Protein AF-A0A1M3PUN5-F1 (afdb_monomer_lite)

Sequence (187 aa):
MQNPLWHPSDEAMAASNIAAFIEWLRAGGRHSPAGPAGVAAWAQAEPAAFARAISDFAGLDPALGYAENLARAATGRVVLLRPAGRREIAAAALSGPGLPARIAAMLKAGCSGMLPAQAADHLLWFDLRPDERLLWAGGLIDPWPLGALLAGATLILCDPAPADPQAAAAREGARLLRRPAAGPATR

Secondary structure (DSSP, 8-state):
-PPPS----HHHHHHSHHHHHHHHHHHTTS---SHHHHHHHHHHH-HHHHHHHHHHHTT--TTS-HHHHHHHSTT-EEEEEETTEEEEEEGGGGGSS---HHHHHHHHH--GGGHHHHHIIIIIIS---TT-EEEE-S-TT--GGGGGGGGTPEEEEESSPPS-HHHHHHHTT-EE--PPP--S---

pLDDT: mean 89.87, std 10.44, range [31.19, 97.69]

Foldseek 3Di:
DDDDPDDDDPVCQCPFLQVVLQVVCVVVVHDHAPGLVRLVVCCQVPVPSLLVSLCVVLVHDPVDWPLVRLLVLWPEWEWEAEPVGIDIGTSVCSVDPDDDPLSVLQSVLDTPSCLSVLSCCQRHVVSQALDAEEEELDDSRHNSQSSSSSRNHYYYYYVNRDPDSVVVCVVVVHDYDDDPDPPPPDD

Structure (mmCIF, N/CA/C/O backbone):
data_AF-A0A1M3PUN5-F1
#
_entry.id   AF-A0A1M3PUN5-F1
#
loop_
_atom_site.group_PDB
_atom_site.id
_atom_site.type_symbol
_atom_site.label_atom_id
_atom_site.label_alt_id
_atom_site.label_comp_id
_atom_site.label_asym_id
_atom_site.label_entity_id
_atom_site.label_seq_id
_atom_site.pdbx_PDB_ins_code
_atom_site.Cartn_x
_atom_site.Cartn_y
_atom_site.Cartn_z
_atom_site.occupancy
_atom_site.B_iso_or_equiv
_atom_site.auth_seq_id
_atom_site.auth_comp_id
_atom_site.auth_asym_id
_atom_site.auth_atom_id
_atom_site.pdbx_PDB_model_num
ATOM 1 N N . MET A 1 1 ? -26.429 22.943 -9.334 1.00 64.31 1 MET A N 1
ATOM 2 C CA . MET A 1 1 ? -25.861 21.801 -8.586 1.00 64.31 1 MET A CA 1
ATOM 3 C C . MET A 1 1 ? -25.360 20.805 -9.618 1.00 64.31 1 MET A C 1
ATOM 5 O O . MET A 1 1 ? -26.151 20.423 -10.470 1.00 64.31 1 MET A O 1
ATOM 9 N N . GLN A 1 2 ? -24.063 20.493 -9.647 1.00 71.88 2 GLN A N 1
ATOM 10 C CA . GLN A 1 2 ? -23.524 19.510 -10.594 1.00 71.88 2 GLN A CA 1
ATOM 11 C C . GLN A 1 2 ? -23.867 18.109 -10.092 1.00 71.88 2 GLN A C 1
ATOM 13 O O . GLN A 1 2 ? -23.512 17.761 -8.969 1.00 71.88 2 GLN A O 1
ATOM 18 N N . ASN A 1 3 ? -24.584 17.338 -10.909 1.00 78.50 3 ASN A N 1
ATOM 19 C CA . ASN A 1 3 ? -24.816 15.927 -10.634 1.00 78.50 3 ASN A CA 1
ATOM 20 C C . ASN A 1 3 ? -23.482 15.195 -10.863 1.00 78.50 3 ASN A C 1
ATOM 22 O O . ASN A 1 3 ? -22.871 15.408 -11.917 1.00 78.50 3 ASN A O 1
ATOM 26 N N . PRO A 1 4 ? -22.979 14.405 -9.906 1.00 84.06 4 PRO A N 1
ATOM 27 C CA . PRO A 1 4 ? -21.713 13.706 -10.082 1.00 84.06 4 PRO A CA 1
ATOM 28 C C . PRO A 1 4 ? -21.797 12.750 -11.274 1.00 84.06 4 PRO A C 1
ATOM 30 O O . PRO A 1 4 ? -22.812 12.097 -11.509 1.00 84.06 4 PRO A O 1
ATOM 33 N N . LEU A 1 5 ? -20.706 12.688 -12.038 1.00 86.81 5 LEU A N 1
ATOM 34 C CA . LEU A 1 5 ? -20.617 11.881 -13.259 1.00 86.81 5 LEU A CA 1
ATOM 35 C C . LEU A 1 5 ? -20.651 10.372 -12.976 1.00 86.81 5 LEU A C 1
ATOM 37 O O . LEU A 1 5 ? -20.905 9.586 -13.883 1.00 86.81 5 LEU A O 1
ATOM 41 N N . TRP A 1 6 ? -20.376 9.969 -11.735 1.00 89.94 6 TRP A N 1
ATOM 42 C CA . TRP A 1 6 ? -20.341 8.576 -11.320 1.00 89.94 6 TRP A CA 1
ATOM 43 C C . TRP A 1 6 ? -20.547 8.451 -9.806 1.00 89.94 6 TRP A C 1
ATOM 45 O O . TRP A 1 6 ? -20.014 9.252 -9.037 1.00 89.94 6 TRP A O 1
ATOM 55 N N . HIS A 1 7 ? -21.289 7.421 -9.398 1.00 87.25 7 HIS A N 1
ATOM 56 C CA . HIS A 1 7 ? -21.406 6.972 -8.015 1.00 87.25 7 HIS A CA 1
ATOM 57 C C . HIS A 1 7 ? -21.075 5.475 -7.947 1.00 87.25 7 HIS A C 1
ATOM 59 O O . HIS A 1 7 ? -21.592 4.718 -8.774 1.00 87.25 7 HIS A O 1
ATOM 65 N N . PRO A 1 8 ? -20.245 5.033 -6.986 1.00 90.19 8 PRO A N 1
ATOM 66 C CA . PRO A 1 8 ? -20.049 3.610 -6.739 1.00 90.19 8 PRO A CA 1
ATOM 67 C C . PRO A 1 8 ? -21.362 2.963 -6.287 1.00 90.19 8 PRO A C 1
ATOM 69 O O . PRO A 1 8 ? -22.187 3.607 -5.639 1.00 90.19 8 PRO A O 1
ATOM 72 N N . SER A 1 9 ? -21.548 1.685 -6.620 1.00 94.19 9 SER A N 1
ATOM 73 C CA . SER A 1 9 ? -22.662 0.895 -6.090 1.00 94.19 9 SER A CA 1
ATOM 74 C C . SER A 1 9 ? -22.471 0.609 -4.598 1.00 94.19 9 SER A C 1
ATOM 76 O O . SER A 1 9 ? -21.344 0.607 -4.096 1.00 94.19 9 SER A O 1
ATOM 78 N N . ASP A 1 10 ? -23.561 0.296 -3.897 1.00 93.25 10 ASP A N 1
ATOM 79 C CA . ASP A 1 10 ? -23.510 -0.099 -2.483 1.00 93.25 10 ASP A CA 1
ATOM 80 C C . ASP A 1 10 ? -22.632 -1.338 -2.263 1.00 93.25 10 ASP A C 1
ATOM 82 O O . ASP A 1 10 ? -21.896 -1.415 -1.283 1.00 93.25 10 ASP A O 1
ATOM 86 N N . GLU A 1 11 ? -22.650 -2.281 -3.208 1.00 94.50 11 GLU A N 1
ATOM 87 C CA . GLU A 1 11 ? -21.789 -3.466 -3.185 1.00 94.50 11 GLU A CA 1
ATOM 88 C C . GLU A 1 11 ? -20.304 -3.091 -3.289 1.00 94.50 11 GLU A C 1
ATOM 90 O O . GLU A 1 11 ? -19.495 -3.561 -2.490 1.00 94.50 11 GLU A O 1
ATOM 95 N N . ALA A 1 12 ? -19.942 -2.191 -4.211 1.00 93.44 12 ALA A N 1
ATOM 96 C CA . ALA A 1 12 ? -18.566 -1.710 -4.334 1.00 93.44 12 ALA A CA 1
ATOM 97 C C . ALA A 1 12 ? -18.120 -0.963 -3.067 1.00 93.44 12 ALA A C 1
ATOM 99 O O . ALA A 1 12 ? -16.995 -1.138 -2.598 1.00 93.44 12 ALA A O 1
ATOM 100 N N . MET A 1 13 ? -19.019 -0.172 -2.473 1.00 93.62 13 MET A N 1
ATOM 101 C CA . MET A 1 13 ? -18.762 0.511 -1.207 1.00 93.62 13 MET A CA 1
ATOM 102 C C . MET A 1 13 ? -18.558 -0.476 -0.055 1.00 93.62 13 MET A C 1
ATOM 104 O O . MET A 1 13 ? -17.608 -0.318 0.711 1.00 93.62 13 MET A O 1
ATOM 108 N N . ALA A 1 14 ? -19.394 -1.508 0.057 1.00 94.25 14 ALA A N 1
ATOM 109 C CA . ALA A 1 14 ? -19.283 -2.537 1.088 1.00 94.25 14 ALA A CA 1
ATOM 110 C C . ALA A 1 14 ? -18.015 -3.394 0.936 1.00 94.25 14 ALA A C 1
ATOM 112 O O . ALA A 1 14 ? -17.412 -3.775 1.936 1.00 94.25 14 ALA A O 1
ATOM 113 N N . ALA A 1 15 ? -17.581 -3.656 -0.299 1.00 94.81 15 ALA A N 1
ATOM 114 C CA . ALA A 1 15 ? -16.364 -4.412 -0.586 1.00 94.81 15 ALA A CA 1
ATOM 115 C C . ALA A 1 15 ? -15.069 -3.589 -0.430 1.00 94.81 15 ALA A C 1
ATOM 117 O O . ALA A 1 15 ? -13.974 -4.148 -0.516 1.00 94.81 15 ALA A O 1
ATOM 118 N N . SER A 1 16 ? -15.152 -2.269 -0.238 1.00 96.75 16 SER A N 1
ATOM 119 C CA . SER A 1 16 ? -13.985 -1.381 -0.131 1.00 96.75 16 SER A CA 1
ATOM 120 C C . SER A 1 16 ? -13.092 -1.692 1.082 1.00 96.75 16 SER A C 1
ATOM 122 O O . SER A 1 16 ? -13.562 -2.070 2.157 1.00 96.75 16 SER A O 1
ATOM 124 N N . ASN A 1 17 ? -11.787 -1.465 0.948 1.00 96.81 17 ASN A N 1
ATOM 125 C CA . ASN A 1 17 ? -10.831 -1.532 2.053 1.00 96.81 17 ASN A CA 1
ATOM 126 C C . ASN A 1 17 ? -11.185 -0.535 3.166 1.00 96.81 17 ASN A C 1
ATOM 128 O O . ASN A 1 17 ? -10.930 -0.808 4.336 1.00 96.81 17 ASN A O 1
ATOM 132 N N . ILE A 1 18 ? -11.800 0.607 2.832 1.00 97.00 18 ILE A N 1
ATOM 133 C CA . ILE A 1 18 ? -12.252 1.563 3.847 1.00 97.00 18 ILE A CA 1
ATOM 134 C C . ILE A 1 18 ? -13.436 1.029 4.658 1.00 97.00 18 ILE A C 1
ATOM 136 O O . ILE A 1 18 ? -13.470 1.237 5.869 1.00 97.00 18 ILE A O 1
ATOM 140 N N . ALA A 1 19 ? -14.364 0.289 4.042 1.00 96.81 19 ALA A N 1
ATOM 141 C CA . ALA A 1 19 ? -15.420 -0.407 4.773 1.00 96.81 19 ALA A CA 1
ATOM 142 C C . ALA A 1 19 ? -14.834 -1.499 5.682 1.00 96.81 19 ALA A C 1
ATOM 144 O O . ALA A 1 19 ? -15.194 -1.565 6.858 1.00 96.81 19 ALA A O 1
ATOM 145 N N . ALA A 1 20 ? -13.864 -2.274 5.184 1.00 97.06 20 ALA A N 1
ATOM 146 C CA . ALA A 1 20 ? -13.141 -3.262 5.987 1.00 97.06 20 ALA A CA 1
ATOM 147 C C . ALA A 1 20 ? -12.398 -2.621 7.177 1.00 97.06 20 ALA A C 1
ATOM 149 O O . ALA A 1 20 ? -12.446 -3.142 8.290 1.00 97.06 20 ALA A O 1
ATOM 150 N N . PHE A 1 21 ? -11.764 -1.463 6.974 1.00 97.44 21 PHE A N 1
ATOM 151 C CA . PHE A 1 21 ? -11.093 -0.709 8.033 1.00 97.44 21 PHE A CA 1
ATOM 152 C C . PHE A 1 21 ? -12.076 -0.186 9.090 1.00 97.44 21 PHE A C 1
ATOM 154 O O . PHE A 1 21 ? -11.814 -0.303 10.285 1.00 97.44 21 PHE A O 1
ATOM 161 N N . ILE A 1 22 ? -13.228 0.351 8.673 1.00 97.31 22 ILE A N 1
ATOM 162 C CA . ILE A 1 22 ? -14.285 0.810 9.589 1.00 97.31 22 ILE A CA 1
ATOM 163 C C . ILE A 1 22 ? -14.816 -0.349 10.434 1.00 97.31 22 ILE A C 1
ATOM 165 O O . ILE A 1 22 ? -14.974 -0.201 11.647 1.00 97.31 22 ILE A O 1
ATOM 169 N N . GLU A 1 23 ? -15.076 -1.500 9.814 1.00 97.00 23 GLU A N 1
ATOM 170 C CA . GLU A 1 23 ? -15.548 -2.681 10.535 1.00 97.00 23 GLU A CA 1
ATOM 171 C C . GLU A 1 23 ? -14.487 -3.197 11.513 1.00 97.00 23 GLU A C 1
ATOM 173 O O . GLU A 1 23 ? -14.795 -3.472 12.671 1.00 97.00 23 GLU A O 1
ATOM 178 N N . TRP A 1 24 ? -13.218 -3.222 11.101 1.00 97.69 24 TRP A N 1
ATOM 179 C CA . TRP A 1 24 ? -12.101 -3.564 11.980 1.00 97.69 24 TRP A CA 1
ATOM 180 C C . TRP A 1 24 ? -11.999 -2.625 13.196 1.00 97.69 24 TRP A C 1
ATOM 182 O O . TRP A 1 24 ? -11.826 -3.087 14.327 1.00 97.69 24 TRP A O 1
ATOM 192 N N . LEU A 1 25 ? -12.163 -1.310 13.000 1.00 97.62 25 LEU A N 1
ATOM 193 C CA . LEU A 1 25 ? -12.164 -0.336 14.096 1.00 97.62 25 LEU A CA 1
ATOM 194 C C . LEU A 1 25 ? -13.322 -0.567 15.077 1.00 97.62 25 LEU A C 1
ATOM 196 O O . LEU A 1 25 ? -13.121 -0.482 16.295 1.00 97.62 25 LEU A O 1
ATOM 200 N N . ARG A 1 26 ? -14.515 -0.867 14.545 1.00 96.12 26 ARG A N 1
ATOM 201 C CA . ARG A 1 26 ? -15.725 -1.150 15.325 1.00 96.12 26 ARG A CA 1
ATOM 202 C C . ARG A 1 26 ? -15.563 -2.423 16.147 1.00 96.12 26 ARG A C 1
ATOM 204 O O . ARG A 1 26 ? -15.798 -2.391 17.352 1.00 96.12 26 ARG A O 1
ATOM 211 N N . ALA A 1 27 ? -15.103 -3.504 15.523 1.00 96.62 27 ALA A N 1
ATOM 212 C CA . ALA A 1 27 ? -14.844 -4.776 16.190 1.00 96.62 27 ALA A CA 1
ATOM 213 C C . ALA A 1 27 ? -13.792 -4.644 17.306 1.00 96.62 27 ALA A C 1
ATOM 215 O O . ALA A 1 27 ? -13.891 -5.307 18.336 1.00 96.62 27 ALA A O 1
ATOM 216 N N . GLY A 1 28 ? -12.809 -3.754 17.134 1.00 95.56 28 GLY A N 1
ATOM 217 C CA . GLY A 1 28 ? -11.792 -3.455 18.144 1.00 95.56 28 GLY A CA 1
ATOM 218 C C . GLY A 1 28 ? -12.214 -2.462 19.234 1.00 95.56 28 GLY A C 1
ATOM 219 O O . GLY A 1 28 ? -11.395 -2.167 20.103 1.00 95.56 28 GLY A O 1
ATOM 220 N N . GLY A 1 29 ? -13.427 -1.896 19.182 1.00 93.75 29 GLY A N 1
ATOM 221 C CA . GLY A 1 29 ? -13.902 -0.894 20.146 1.00 93.75 29 GLY A CA 1
ATOM 222 C C . GLY A 1 29 ? -13.090 0.411 20.165 1.00 93.75 29 GLY A C 1
ATOM 223 O O . GLY A 1 29 ? -13.069 1.098 21.183 1.00 93.75 29 GLY A O 1
ATOM 224 N N . ARG A 1 30 ? -12.381 0.742 19.074 1.00 86.62 30 ARG A N 1
ATOM 225 C CA . ARG A 1 30 ? -11.411 1.856 19.028 1.00 86.62 30 ARG A CA 1
ATOM 226 C C . ARG A 1 30 ? -12.073 3.195 18.707 1.00 86.62 30 ARG A C 1
ATOM 228 O O . ARG A 1 30 ? -11.984 4.147 19.472 1.00 86.62 30 ARG A O 1
ATOM 235 N N . HIS A 1 31 ? -12.692 3.265 17.533 1.00 86.00 31 HIS A N 1
ATOM 236 C CA . HIS A 1 31 ? -13.332 4.447 16.963 1.00 86.00 31 HIS A CA 1
ATOM 237 C C . HIS A 1 31 ? -14.383 3.964 15.956 1.00 86.00 31 HIS A C 1
ATOM 239 O O . HIS A 1 31 ? -14.222 2.900 15.370 1.00 86.00 31 HIS A O 1
ATOM 245 N N . SER A 1 32 ? -15.466 4.703 15.736 1.00 90.12 32 SER A N 1
ATOM 246 C CA . SER A 1 32 ? -16.495 4.300 14.767 1.00 90.12 32 SER A CA 1
ATOM 247 C C . SER A 1 32 ? -16.859 5.490 13.886 1.00 90.12 32 SER A C 1
ATOM 249 O O . SER A 1 32 ? -17.870 6.148 14.137 1.00 90.12 32 SER A O 1
ATOM 251 N N . PRO A 1 33 ? -1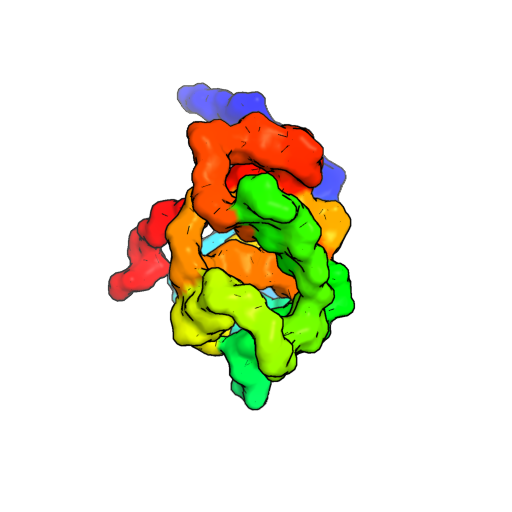6.038 5.794 12.867 1.00 91.94 33 PRO A N 1
ATOM 252 C CA . PRO A 1 33 ? -16.319 6.901 11.970 1.00 91.94 33 PRO A CA 1
ATOM 253 C C . PRO A 1 33 ? -17.594 6.624 11.162 1.00 91.94 33 PRO A C 1
ATOM 255 O O . PRO A 1 33 ? -17.885 5.485 10.788 1.00 91.94 33 PRO A O 1
ATOM 258 N N . ALA A 1 34 ? -18.362 7.679 10.882 1.00 94.00 34 ALA A N 1
ATOM 259 C CA . ALA A 1 34 ? -19.607 7.610 10.118 1.00 94.00 34 ALA A CA 1
ATOM 260 C C . ALA A 1 34 ? -19.330 7.459 8.608 1.00 94.00 34 ALA A C 1
ATOM 262 O O . ALA A 1 34 ? -19.545 8.376 7.816 1.00 94.00 34 ALA A O 1
ATOM 263 N N . GLY A 1 35 ? -18.803 6.301 8.213 1.00 93.81 35 GLY A N 1
ATOM 264 C CA . GLY A 1 35 ? -18.468 5.996 6.824 1.00 93.81 35 GLY A CA 1
ATOM 265 C C . GLY A 1 35 ? -17.157 6.638 6.336 1.00 93.81 35 GLY A C 1
ATOM 266 O O . GLY A 1 35 ? -16.391 7.194 7.128 1.00 93.81 35 GLY A O 1
ATOM 267 N N . PRO A 1 36 ? -16.891 6.580 5.017 1.00 93.38 36 PRO A N 1
ATOM 268 C CA . PRO A 1 36 ? -15.647 7.055 4.400 1.00 93.38 36 PRO A CA 1
ATOM 269 C C . PRO A 1 36 ? -15.289 8.512 4.712 1.00 93.38 36 PRO A C 1
ATOM 271 O O . PRO A 1 36 ? -14.147 8.817 5.053 1.00 93.38 36 PRO A O 1
ATOM 274 N N . ALA A 1 37 ? -16.271 9.417 4.643 1.00 93.62 37 ALA A N 1
ATOM 275 C CA . ALA A 1 37 ? -16.060 10.832 4.949 1.00 93.62 37 ALA A CA 1
ATOM 276 C C . ALA A 1 37 ? -15.664 11.044 6.421 1.00 93.62 37 ALA A C 1
ATOM 278 O O . ALA A 1 37 ? -14.818 11.887 6.716 1.00 93.62 37 ALA A O 1
ATOM 279 N N . GLY A 1 38 ? -16.219 10.237 7.334 1.00 95.69 38 GLY A N 1
ATOM 280 C CA . GLY A 1 38 ? -15.840 10.240 8.745 1.00 95.69 38 GLY A CA 1
ATOM 281 C C . GLY A 1 38 ? -14.388 9.813 8.967 1.00 95.69 38 GLY A C 1
ATOM 282 O O . GLY A 1 38 ? -13.700 10.419 9.782 1.00 95.69 38 GLY A O 1
ATOM 283 N N . VAL A 1 39 ? -13.890 8.829 8.209 1.00 96.44 39 VAL A N 1
ATOM 284 C CA . VAL A 1 39 ? -12.477 8.411 8.277 1.00 96.44 39 VAL A CA 1
ATOM 285 C C . VAL A 1 39 ? -11.557 9.544 7.821 1.00 96.44 39 VAL A C 1
ATOM 287 O O . VAL A 1 39 ? -10.567 9.827 8.488 1.00 96.44 39 VAL A O 1
ATOM 290 N N . ALA A 1 40 ? -11.888 10.223 6.718 1.00 94.38 40 ALA A N 1
ATOM 291 C CA . ALA A 1 40 ? -11.091 11.347 6.224 1.00 94.38 40 ALA A CA 1
ATOM 292 C C . ALA A 1 40 ? -11.075 12.527 7.212 1.00 94.38 40 ALA A C 1
ATOM 294 O O . ALA A 1 40 ? -10.018 13.106 7.461 1.00 94.38 40 ALA A O 1
ATOM 295 N N . ALA A 1 41 ? -12.226 12.855 7.810 1.00 94.69 41 ALA A N 1
ATOM 296 C CA . ALA A 1 41 ? -12.318 13.882 8.845 1.00 94.69 41 ALA A CA 1
ATOM 297 C C . ALA A 1 41 ? -11.487 13.516 10.086 1.00 94.69 41 ALA A C 1
ATOM 299 O O . ALA A 1 41 ? -10.747 14.352 1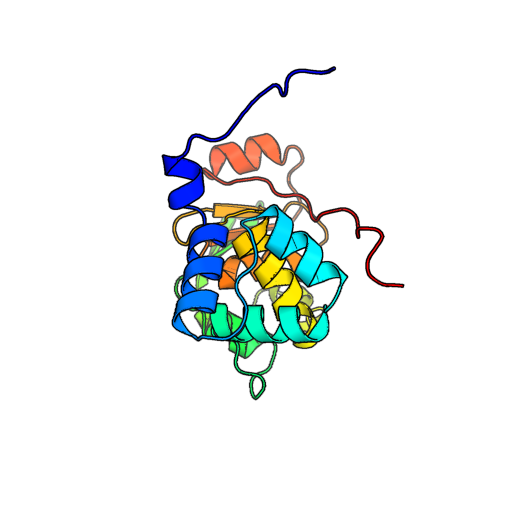0.601 1.00 94.69 41 ALA A O 1
ATOM 300 N N . TRP A 1 42 ? -11.544 12.256 10.526 1.00 95.94 42 TRP A N 1
ATOM 301 C CA . TRP A 1 42 ? -10.744 11.765 11.649 1.00 95.94 42 TRP A CA 1
ATOM 302 C C . TRP A 1 42 ? -9.239 11.809 11.360 1.00 95.94 42 TRP A C 1
ATOM 304 O O . TRP A 1 42 ? -8.474 12.288 12.193 1.00 95.94 42 TRP A O 1
ATOM 314 N N . ALA A 1 43 ? -8.808 11.403 10.162 1.00 95.44 43 ALA A N 1
ATOM 315 C CA . ALA A 1 43 ? -7.403 11.464 9.755 1.00 95.44 43 ALA A CA 1
ATOM 316 C C . ALA A 1 43 ? -6.827 12.892 9.803 1.00 95.44 43 ALA A C 1
ATOM 318 O O . ALA A 1 43 ? -5.642 13.067 10.084 1.00 95.44 43 ALA A O 1
ATOM 319 N N . GLN A 1 44 ? -7.659 13.907 9.549 1.00 93.38 44 GLN A N 1
ATOM 320 C CA . GLN A 1 44 ? -7.275 15.318 9.650 1.00 93.38 44 GLN A CA 1
ATOM 321 C C . GLN A 1 44 ? -7.286 15.825 11.095 1.00 93.38 44 GLN A C 1
ATOM 323 O O . GLN A 1 44 ? -6.373 16.545 11.493 1.00 93.38 44 GLN A O 1
ATOM 328 N N . ALA A 1 45 ? -8.312 15.468 11.870 1.00 95.56 45 ALA A N 1
ATOM 329 C CA . ALA A 1 45 ? -8.477 15.940 13.242 1.00 95.56 45 ALA A CA 1
ATOM 330 C C . ALA A 1 45 ? -7.469 15.303 14.213 1.00 95.56 45 ALA A C 1
ATOM 332 O O . ALA A 1 45 ? -6.967 15.971 15.114 1.00 95.56 45 ALA A O 1
ATOM 333 N N . GLU A 1 46 ? -7.155 14.019 14.026 1.00 96.00 46 GLU A N 1
ATOM 334 C CA . GLU A 1 46 ? -6.338 13.224 14.945 1.00 96.00 46 GLU A CA 1
ATOM 335 C C . GLU A 1 46 ? -5.286 12.382 14.193 1.00 96.00 46 GLU A C 1
ATOM 337 O O . GLU A 1 46 ? -5.292 11.146 14.259 1.00 96.00 46 GLU A O 1
ATOM 342 N N . PRO A 1 47 ? -4.330 13.019 13.490 1.00 95.44 47 PRO A N 1
ATOM 343 C CA . PRO A 1 47 ? -3.415 12.328 12.580 1.00 95.44 47 PRO A CA 1
ATOM 344 C C . PRO A 1 47 ? -2.563 11.254 13.269 1.00 95.44 47 PRO A C 1
ATOM 346 O O . PRO A 1 47 ? -2.289 10.215 12.675 1.00 95.44 47 PRO A O 1
ATOM 349 N N . ALA A 1 48 ? -2.175 11.454 14.533 1.00 95.12 48 ALA A N 1
ATOM 350 C CA . ALA A 1 48 ? -1.396 10.470 15.286 1.00 95.12 48 ALA A CA 1
ATOM 351 C C . ALA A 1 48 ? -2.216 9.218 15.653 1.00 95.12 48 ALA A C 1
ATOM 353 O O . ALA A 1 48 ? -1.726 8.095 15.515 1.00 95.12 48 ALA A O 1
ATOM 354 N N . ALA A 1 49 ? -3.467 9.397 16.092 1.00 96.31 49 ALA A N 1
ATOM 355 C CA . ALA A 1 49 ? -4.359 8.283 16.416 1.00 96.31 49 ALA A CA 1
ATOM 356 C C . ALA A 1 49 ? -4.711 7.486 15.153 1.00 96.31 49 ALA A C 1
ATOM 358 O O . ALA A 1 49 ? -4.636 6.255 15.154 1.00 96.31 49 ALA A O 1
ATOM 359 N N . PHE A 1 50 ? -4.999 8.193 14.057 1.00 96.50 50 PHE A N 1
ATOM 360 C CA . PHE A 1 50 ? -5.228 7.593 12.749 1.00 96.50 50 PHE A CA 1
ATOM 361 C C . PHE A 1 50 ? -3.996 6.829 12.243 1.00 96.50 50 PHE A C 1
ATOM 363 O O . PHE A 1 50 ? -4.115 5.666 11.860 1.00 96.50 50 PHE A O 1
ATOM 370 N N . ALA A 1 51 ? -2.800 7.428 12.313 1.00 95.81 51 ALA A N 1
ATOM 371 C CA . ALA A 1 51 ? -1.551 6.777 11.912 1.00 95.81 51 ALA A CA 1
ATOM 372 C C . ALA A 1 51 ? -1.289 5.488 12.711 1.00 95.81 51 ALA A C 1
ATOM 374 O O . ALA A 1 51 ? -0.845 4.481 12.156 1.00 95.81 51 ALA A O 1
ATOM 375 N N . ARG A 1 52 ? -1.604 5.471 14.008 1.00 95.88 52 ARG A N 1
ATOM 376 C CA . ARG A 1 52 ? -1.496 4.251 14.817 1.00 95.88 52 ARG A CA 1
ATOM 377 C C . ARG A 1 52 ? -2.507 3.190 14.385 1.00 95.88 52 ARG A C 1
ATOM 379 O O . ARG A 1 52 ? -2.142 2.033 14.222 1.00 95.88 52 ARG A O 1
ATOM 386 N N . ALA A 1 53 ? -3.758 3.582 14.162 1.00 97.12 53 ALA A N 1
ATOM 387 C CA . ALA A 1 53 ? -4.803 2.660 13.737 1.00 97.12 53 ALA A CA 1
ATOM 388 C C . ALA A 1 53 ? -4.517 2.035 12.365 1.00 97.12 53 ALA A C 1
ATOM 390 O O . ALA A 1 53 ? -4.694 0.830 12.207 1.00 97.12 53 ALA A O 1
ATOM 391 N N . ILE A 1 54 ? -4.037 2.820 11.397 1.00 96.75 54 ILE A N 1
ATOM 392 C CA . ILE A 1 54 ? -3.677 2.285 10.079 1.00 96.75 54 ILE A CA 1
ATOM 393 C C . ILE A 1 54 ? -2.439 1.388 10.149 1.00 96.75 54 ILE A C 1
ATOM 395 O O . ILE A 1 54 ? -2.367 0.407 9.418 1.00 96.75 54 ILE A O 1
ATOM 399 N N . SER A 1 55 ? -1.500 1.674 11.059 1.00 95.81 55 SER A N 1
ATOM 400 C CA . SER A 1 55 ? -0.342 0.804 11.298 1.00 95.81 55 SER A CA 1
ATOM 401 C C . SER A 1 55 ? -0.781 -0.566 11.795 1.00 95.81 55 SER A C 1
ATOM 403 O O . SER A 1 55 ? -0.391 -1.577 11.220 1.00 95.81 55 SER A O 1
ATOM 405 N N . ASP A 1 56 ? -1.651 -0.592 12.806 1.00 96.12 56 ASP A N 1
ATOM 406 C CA . ASP A 1 56 ? -2.203 -1.827 13.361 1.00 96.12 56 ASP A CA 1
ATOM 407 C C . ASP A 1 56 ? -3.018 -2.601 12.309 1.00 96.12 56 ASP A C 1
ATOM 409 O O . ASP A 1 56 ? -2.870 -3.816 12.187 1.00 96.12 56 ASP A O 1
ATOM 413 N N . PHE A 1 57 ? -3.849 -1.907 11.522 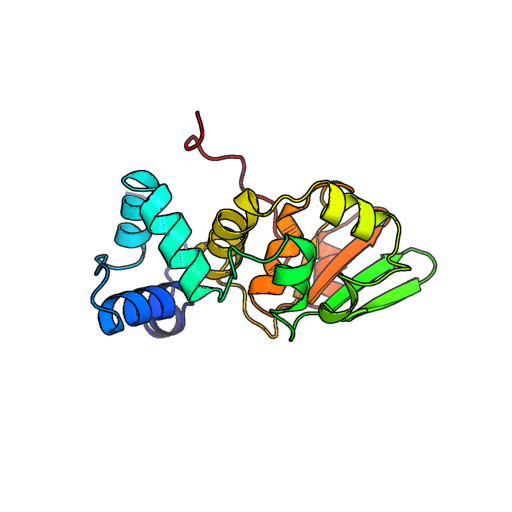1.00 95.69 57 PHE A N 1
ATOM 414 C CA . PHE A 1 57 ? -4.646 -2.517 10.452 1.00 95.69 57 PHE A CA 1
ATOM 415 C C . PHE A 1 57 ? -3.779 -3.116 9.338 1.00 95.69 57 PHE A C 1
ATOM 417 O O . PHE A 1 57 ? -4.058 -4.212 8.861 1.00 95.69 57 PHE A O 1
ATOM 424 N N . ALA A 1 58 ? -2.704 -2.425 8.952 1.00 94.62 58 ALA A N 1
ATOM 425 C CA . ALA A 1 58 ? -1.747 -2.897 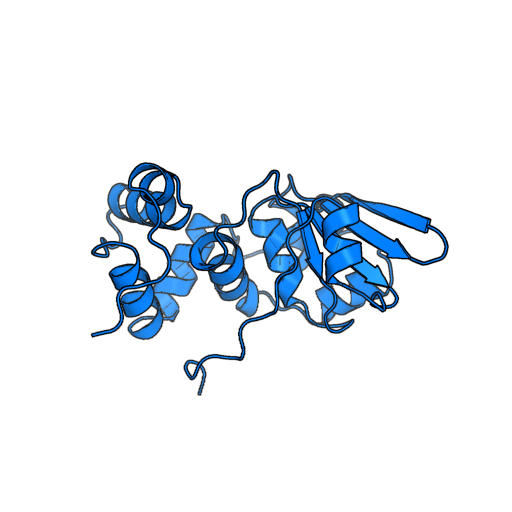7.953 1.00 94.62 58 ALA A CA 1
ATOM 426 C C . ALA A 1 58 ? -0.720 -3.903 8.514 1.00 94.62 58 ALA A C 1
ATOM 428 O O . ALA A 1 58 ? 0.158 -4.352 7.779 1.00 94.62 58 ALA A O 1
ATOM 429 N N . GLY A 1 59 ? -0.797 -4.251 9.805 1.00 94.56 59 GLY A N 1
ATOM 430 C CA . GLY A 1 59 ? 0.127 -5.188 10.448 1.00 94.56 59 GLY A CA 1
ATOM 431 C C . GLY A 1 59 ? 1.567 -4.674 10.554 1.00 94.56 59 GLY A C 1
ATOM 432 O O . GLY A 1 59 ? 2.500 -5.479 10.575 1.00 94.56 59 GLY A O 1
ATOM 433 N N . LEU A 1 60 ? 1.755 -3.351 10.595 1.00 94.00 60 LEU A N 1
ATOM 434 C CA . LEU A 1 60 ? 3.066 -2.732 10.758 1.00 94.00 60 LEU A CA 1
ATOM 435 C C . LEU A 1 60 ? 3.577 -2.937 12.183 1.00 94.00 60 LEU A C 1
ATOM 437 O O . LEU A 1 60 ? 2.872 -2.693 13.162 1.00 94.00 60 LEU A O 1
ATOM 441 N N . ASP A 1 61 ? 4.837 -3.334 12.290 1.00 94.25 61 ASP A N 1
ATOM 442 C CA . ASP A 1 61 ? 5.522 -3.523 13.558 1.00 94.25 61 ASP A CA 1
ATOM 443 C C . ASP A 1 61 ? 6.431 -2.312 13.826 1.00 94.25 61 ASP A C 1
ATOM 445 O O . ASP A 1 61 ? 7.373 -2.070 13.058 1.00 94.25 61 ASP A O 1
ATOM 449 N N . PRO A 1 62 ? 6.183 -1.531 14.895 1.00 91.56 62 PRO A N 1
ATOM 450 C CA . PRO A 1 62 ? 6.997 -0.362 15.214 1.00 91.56 62 PRO A CA 1
ATOM 451 C C . PRO A 1 62 ? 8.431 -0.721 15.628 1.00 91.56 62 PRO A C 1
ATOM 453 O O . PRO A 1 62 ? 9.286 0.162 15.638 1.00 91.56 62 PRO A O 1
ATOM 456 N N . ALA A 1 63 ? 8.711 -1.986 15.969 1.00 93.69 63 ALA A N 1
ATOM 457 C CA . ALA A 1 63 ? 10.066 -2.458 16.240 1.00 93.69 63 ALA A CA 1
ATOM 458 C C . ALA A 1 63 ? 10.859 -2.760 14.957 1.00 93.69 63 ALA A C 1
ATOM 460 O O . ALA A 1 63 ? 12.077 -2.936 15.016 1.00 93.69 63 ALA A O 1
ATOM 461 N N . LEU A 1 64 ? 10.189 -2.828 13.802 1.00 92.00 64 LEU A N 1
ATOM 462 C CA . LEU A 1 64 ? 10.807 -3.111 12.513 1.00 92.00 64 LEU A CA 1
ATOM 463 C C . LEU A 1 64 ? 11.118 -1.828 11.7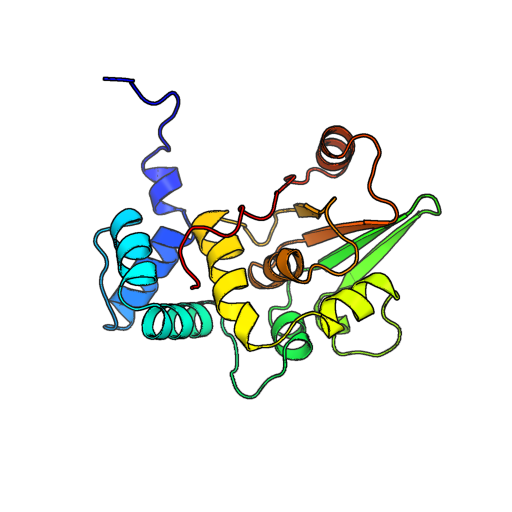32 1.00 92.00 64 LEU A C 1
ATOM 465 O O . LEU A 1 64 ? 10.406 -0.821 11.785 1.00 92.00 64 LEU A O 1
ATOM 469 N N . GLY A 1 65 ? 12.196 -1.883 10.951 1.00 91.00 65 GLY A N 1
ATOM 470 C CA . GLY A 1 65 ? 12.536 -0.840 9.995 1.00 91.00 65 GLY A CA 1
ATOM 471 C C . GLY A 1 65 ? 11.596 -0.821 8.786 1.00 91.00 65 GLY A C 1
ATOM 472 O O . GLY A 1 65 ? 10.643 -1.598 8.662 1.00 91.00 65 GLY A O 1
ATOM 473 N N . TYR A 1 66 ? 11.854 0.121 7.882 1.00 90.88 66 TYR A N 1
ATOM 474 C CA . TYR A 1 66 ? 11.027 0.345 6.698 1.00 90.88 66 TYR A CA 1
ATOM 475 C C . TYR A 1 66 ? 11.025 -0.872 5.758 1.00 90.88 66 TYR A C 1
ATOM 477 O O . TYR A 1 66 ? 9.969 -1.349 5.344 1.00 90.88 66 TYR A O 1
ATOM 485 N N . ALA A 1 67 ? 12.214 -1.399 5.452 1.00 90.94 67 ALA A N 1
ATOM 486 C CA . ALA A 1 67 ? 12.380 -2.528 4.543 1.00 90.94 67 ALA A CA 1
ATOM 487 C C . ALA A 1 67 ? 11.829 -3.829 5.139 1.00 90.94 67 ALA A C 1
ATOM 489 O O . ALA A 1 67 ? 11.223 -4.621 4.424 1.00 90.94 67 ALA A O 1
ATOM 490 N N . GLU A 1 68 ? 11.996 -4.034 6.445 1.00 92.00 68 GLU A N 1
ATOM 491 C CA . GLU A 1 68 ? 11.510 -5.212 7.157 1.00 92.00 68 GLU A CA 1
ATOM 492 C C . GLU A 1 68 ? 9.982 -5.256 7.198 1.00 92.00 68 GLU A C 1
ATOM 494 O O . GLU A 1 68 ? 9.400 -6.308 6.943 1.00 92.00 68 GLU A O 1
ATOM 499 N N . ASN A 1 69 ? 9.320 -4.121 7.444 1.00 93.75 69 ASN A N 1
ATOM 500 C CA . ASN A 1 69 ? 7.860 -4.036 7.378 1.00 93.75 69 ASN A CA 1
ATOM 501 C C . ASN A 1 69 ? 7.332 -4.355 5.969 1.00 93.75 69 ASN A C 1
ATOM 503 O O . ASN A 1 69 ? 6.420 -5.169 5.820 1.00 93.75 69 ASN A O 1
ATOM 507 N N . LEU A 1 70 ? 7.946 -3.788 4.924 1.00 91.62 70 LEU A N 1
ATOM 508 C CA . LEU A 1 70 ? 7.583 -4.095 3.534 1.00 91.62 70 LEU A CA 1
ATOM 509 C C . LEU A 1 70 ? 7.830 -5.566 3.178 1.00 91.62 70 LEU A C 1
ATOM 511 O O . LEU A 1 70 ? 7.018 -6.183 2.490 1.00 91.62 70 LEU A O 1
ATOM 515 N N . ALA A 1 71 ? 8.936 -6.138 3.654 1.00 90.56 71 ALA A N 1
ATOM 516 C CA . ALA A 1 71 ? 9.263 -7.541 3.438 1.00 90.56 71 ALA A CA 1
ATOM 517 C C . ALA A 1 71 ? 8.326 -8.489 4.200 1.00 90.56 71 ALA A C 1
ATOM 519 O O . ALA A 1 71 ? 8.116 -9.611 3.747 1.00 90.56 71 ALA A O 1
ATOM 520 N N . ARG A 1 72 ? 7.755 -8.057 5.333 1.00 85.75 72 ARG A N 1
ATOM 521 C CA . ARG A 1 72 ? 6.841 -8.854 6.165 1.00 85.75 72 ARG A CA 1
ATOM 522 C C . ARG A 1 72 ? 5.407 -8.885 5.642 1.00 85.75 72 ARG A C 1
ATOM 524 O O . ARG A 1 72 ? 4.746 -9.902 5.831 1.00 85.75 72 ARG A O 1
ATOM 531 N N . ALA A 1 73 ? 4.936 -7.849 4.948 1.00 75.25 73 ALA A N 1
ATOM 532 C CA . ALA A 1 73 ? 3.594 -7.789 4.342 1.00 75.25 73 ALA A CA 1
ATOM 533 C C . ALA A 1 73 ? 3.390 -8.784 3.160 1.00 75.25 73 ALA A C 1
ATOM 535 O O . ALA A 1 73 ? 2.554 -8.588 2.281 1.00 75.25 73 ALA A O 1
ATOM 536 N N . ALA A 1 74 ? 4.196 -9.851 3.100 1.00 58.97 74 ALA A N 1
ATOM 537 C CA . ALA A 1 74 ? 4.539 -10.637 1.924 1.00 58.97 74 ALA A CA 1
ATOM 538 C C . ALA A 1 74 ? 3.391 -11.467 1.335 1.00 58.97 74 ALA A C 1
ATOM 540 O O . ALA A 1 74 ? 3.261 -12.665 1.579 1.00 58.97 74 ALA A O 1
ATOM 541 N N . THR A 1 75 ? 2.679 -10.843 0.404 1.00 74.75 75 THR A N 1
ATOM 542 C CA . THR A 1 75 ? 2.233 -11.502 -0.839 1.00 74.75 75 THR A CA 1
ATOM 543 C C . THR A 1 75 ? 2.637 -10.722 -2.098 1.00 74.75 75 THR A C 1
ATOM 545 O O . THR A 1 75 ? 2.728 -11.307 -3.179 1.00 74.75 75 THR A O 1
ATOM 548 N N . GLY A 1 76 ? 2.978 -9.436 -1.950 1.00 83.19 76 GLY A N 1
ATOM 549 C CA . GLY A 1 76 ? 3.335 -8.550 -3.054 1.00 83.19 76 GLY A CA 1
ATOM 550 C C . GLY A 1 76 ? 4.665 -8.862 -3.742 1.00 83.19 76 GLY A C 1
ATOM 551 O O . GLY A 1 76 ? 5.544 -9.574 -3.239 1.00 83.19 76 GLY A O 1
ATOM 552 N N . ARG A 1 77 ? 4.827 -8.287 -4.936 1.00 91.19 77 ARG A N 1
ATOM 553 C CA . ARG A 1 77 ? 6.015 -8.447 -5.788 1.00 91.19 77 ARG A CA 1
ATOM 554 C C . ARG A 1 77 ? 6.427 -7.111 -6.380 1.00 91.19 77 ARG A C 1
ATOM 556 O O . ARG A 1 77 ? 5.580 -6.275 -6.672 1.00 91.19 77 ARG A O 1
ATOM 563 N N . VAL A 1 78 ? 7.722 -6.932 -6.609 1.00 90.75 78 VAL A N 1
ATOM 564 C CA . VAL A 1 78 ? 8.264 -5.809 -7.374 1.00 90.75 78 VAL A CA 1
ATOM 565 C C . VAL A 1 78 ? 8.717 -6.310 -8.741 1.00 90.75 78 VAL A C 1
ATOM 567 O O . VAL A 1 78 ? 9.593 -7.165 -8.847 1.00 90.75 78 VAL A O 1
ATOM 570 N N . VAL A 1 79 ? 8.145 -5.757 -9.803 1.00 92.69 79 VAL A N 1
ATOM 571 C CA . VAL A 1 79 ? 8.560 -5.978 -11.187 1.00 92.69 79 VAL A CA 1
ATOM 572 C C . VAL A 1 79 ? 9.355 -4.764 -11.646 1.00 92.69 79 VAL A C 1
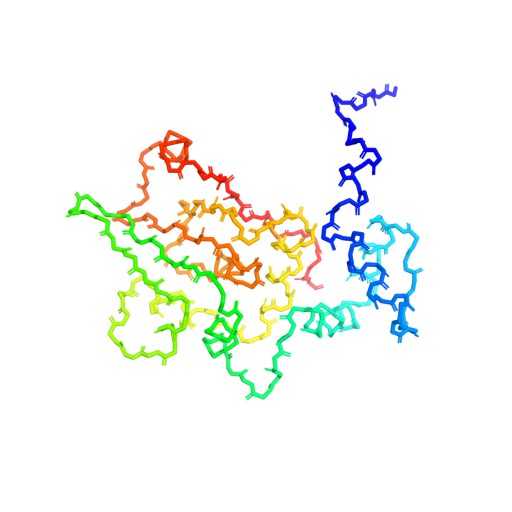ATOM 574 O O . VAL A 1 79 ? 8.838 -3.656 -11.704 1.00 92.69 79 VAL A O 1
ATOM 577 N N . LEU A 1 80 ? 10.615 -4.967 -12.003 1.00 90.94 80 LEU A N 1
ATOM 578 C CA . LEU A 1 80 ? 11.450 -3.963 -12.643 1.00 90.94 80 LEU A CA 1
ATOM 579 C C . LEU A 1 80 ? 11.397 -4.156 -14.163 1.00 90.94 80 LEU A C 1
ATOM 581 O O . LEU A 1 80 ? 11.912 -5.149 -14.689 1.00 90.94 80 LEU A O 1
ATOM 585 N N . LEU A 1 81 ? 10.791 -3.198 -14.861 1.00 90.38 81 LEU A N 1
ATOM 586 C CA . LEU A 1 81 ? 10.744 -3.132 -16.319 1.00 90.38 81 LEU A CA 1
ATOM 587 C C . LEU A 1 81 ? 11.874 -2.251 -16.841 1.00 90.38 81 LEU A C 1
ATOM 589 O O . LEU A 1 81 ? 11.944 -1.067 -16.514 1.00 90.38 81 LEU A O 1
ATOM 593 N N . ARG A 1 82 ? 12.745 -2.831 -17.669 1.00 88.31 82 ARG A N 1
ATOM 594 C CA . ARG A 1 82 ? 13.854 -2.144 -18.340 1.00 88.31 82 ARG A CA 1
ATOM 595 C C . ARG A 1 82 ? 13.820 -2.432 -19.841 1.00 88.31 82 ARG A C 1
ATOM 597 O O . ARG A 1 82 ? 13.290 -3.472 -20.231 1.00 88.31 82 ARG A O 1
ATOM 604 N N . PRO A 1 83 ? 14.468 -1.606 -20.683 1.00 85.44 83 PRO A N 1
ATOM 605 C CA . PRO A 1 83 ? 14.629 -1.907 -22.105 1.00 85.44 83 PRO A CA 1
ATOM 606 C C . PRO A 1 83 ? 15.294 -3.269 -22.345 1.00 85.44 83 PRO A C 1
ATOM 608 O O . PRO A 1 83 ? 14.907 -4.000 -23.247 1.00 85.44 83 PRO A O 1
ATOM 611 N N . ALA A 1 84 ? 16.251 -3.639 -21.486 1.00 87.50 84 ALA A N 1
ATOM 612 C CA . ALA A 1 84 ? 16.956 -4.920 -21.541 1.00 87.50 84 ALA A CA 1
ATOM 613 C C . ALA A 1 84 ? 16.136 -6.119 -21.021 1.00 87.50 84 ALA A C 1
ATOM 615 O O . ALA A 1 84 ? 16.611 -7.249 -21.085 1.00 87.50 84 ALA A O 1
ATOM 616 N N . GLY A 1 85 ? 14.942 -5.893 -20.462 1.00 90.75 85 GLY A N 1
ATOM 617 C CA . GLY A 1 85 ? 14.043 -6.959 -20.030 1.00 90.75 85 GLY A CA 1
ATOM 618 C C . GLY A 1 85 ? 13.343 -6.720 -18.693 1.00 90.75 85 GLY A C 1
ATOM 619 O O . GLY A 1 85 ? 13.495 -5.691 -18.029 1.00 90.75 85 GLY A O 1
ATOM 620 N N . ARG A 1 86 ? 12.574 -7.735 -18.296 1.00 93.69 86 ARG A N 1
ATOM 621 C CA . ARG A 1 86 ? 11.746 -7.784 -17.087 1.00 93.69 86 ARG A CA 1
ATOM 622 C C . ARG A 1 86 ? 12.464 -8.561 -15.985 1.00 93.69 86 ARG A C 1
ATOM 624 O O . ARG A 1 86 ? 12.952 -9.662 -16.225 1.00 93.69 86 ARG A O 1
ATOM 631 N N . ARG A 1 87 ? 12.500 -8.016 -14.769 1.00 91.94 87 ARG A N 1
ATOM 632 C CA . ARG A 1 87 ? 12.973 -8.727 -13.571 1.00 91.94 87 ARG A CA 1
ATOM 633 C C . ARG A 1 87 ? 11.912 -8.661 -12.487 1.00 91.94 87 ARG A C 1
ATOM 635 O O . ARG A 1 87 ? 11.406 -7.588 -12.202 1.00 91.94 87 ARG A O 1
ATOM 642 N N . GLU A 1 88 ? 11.613 -9.789 -11.865 1.00 92.06 88 GLU A N 1
ATOM 643 C CA . GLU A 1 88 ? 10.642 -9.885 -10.776 1.00 92.06 88 GLU A CA 1
ATOM 644 C C . GLU A 1 88 ? 11.358 -10.221 -9.468 1.00 92.06 88 GLU A C 1
ATOM 646 O O . GLU A 1 88 ? 12.314 -10.997 -9.453 1.00 92.06 88 GLU A O 1
ATOM 651 N N . ILE A 1 89 ? 10.947 -9.565 -8.388 1.00 90.25 89 ILE A N 1
ATOM 652 C CA . ILE A 1 89 ? 11.559 -9.640 -7.063 1.00 90.25 89 ILE A CA 1
ATOM 653 C C . ILE A 1 89 ? 10.424 -9.803 -6.057 1.00 90.25 89 ILE A C 1
ATOM 655 O O . ILE A 1 89 ? 9.503 -8.991 -6.019 1.00 90.25 89 ILE A O 1
ATOM 659 N N . ALA A 1 90 ? 10.472 -10.854 -5.244 1.00 89.38 90 ALA A N 1
ATOM 660 C CA . ALA A 1 90 ? 9.509 -11.032 -4.161 1.00 89.38 90 ALA A CA 1
ATOM 661 C C . ALA A 1 90 ? 9.684 -9.930 -3.103 1.00 89.38 90 ALA A C 1
ATOM 663 O O . ALA A 1 90 ? 10.820 -9.579 -2.782 1.00 89.38 90 ALA A O 1
ATOM 664 N N . ALA A 1 91 ? 8.591 -9.423 -2.517 1.00 84.50 91 ALA A N 1
ATOM 665 C CA . ALA A 1 91 ? 8.674 -8.419 -1.448 1.00 84.50 91 ALA A CA 1
ATOM 666 C C . ALA A 1 91 ? 9.532 -8.900 -0.261 1.00 84.50 91 ALA A C 1
ATOM 668 O O . ALA A 1 91 ? 10.322 -8.132 0.279 1.00 84.50 91 ALA A O 1
ATOM 669 N N . ALA A 1 92 ? 9.480 -10.196 0.062 1.00 86.19 92 ALA A N 1
ATOM 670 C CA . ALA A 1 92 ? 10.305 -10.812 1.105 1.00 86.19 92 ALA A CA 1
ATOM 671 C C . ALA A 1 92 ? 11.825 -10.643 0.890 1.00 86.19 92 ALA A C 1
ATOM 673 O O . ALA A 1 92 ? 12.593 -10.742 1.841 1.00 86.19 92 ALA A O 1
ATOM 674 N N . ALA A 1 93 ? 12.278 -10.372 -0.340 1.00 89.25 93 ALA A N 1
ATOM 675 C CA . ALA A 1 93 ? 13.689 -10.141 -0.644 1.00 89.25 93 ALA A CA 1
ATOM 676 C C . ALA A 1 93 ? 14.141 -8.686 -0.400 1.00 89.25 93 ALA A C 1
ATOM 678 O O . ALA A 1 93 ? 15.330 -8.402 -0.522 1.00 89.25 93 ALA A O 1
ATOM 679 N N . LEU A 1 94 ? 13.231 -7.759 -0.069 1.00 87.00 94 LEU A N 1
ATOM 680 C CA . LEU A 1 94 ? 13.539 -6.329 0.092 1.00 87.00 94 LEU A CA 1
ATOM 681 C C . LEU A 1 94 ? 14.376 -5.998 1.334 1.00 87.00 94 LEU A C 1
ATOM 683 O O . LEU A 1 94 ? 14.972 -4.927 1.386 1.00 87.00 94 LEU A O 1
ATOM 687 N N . SER A 1 95 ? 14.460 -6.903 2.306 1.00 85.38 95 SER A N 1
ATOM 688 C CA . SER A 1 95 ? 15.378 -6.794 3.447 1.00 85.38 95 SER A CA 1
ATOM 689 C C . SER A 1 95 ? 16.751 -7.430 3.178 1.00 85.38 95 SER A C 1
ATOM 691 O O . SER A 1 95 ? 17.645 -7.354 4.018 1.00 85.38 95 SER A O 1
ATOM 693 N N . GLY A 1 96 ? 16.932 -8.072 2.018 1.00 84.56 96 GLY A N 1
ATOM 694 C CA . GLY A 1 96 ? 18.143 -8.804 1.658 1.00 84.56 96 GLY A CA 1
ATOM 695 C C . GLY A 1 96 ? 19.145 -7.998 0.818 1.00 84.56 96 GLY A C 1
ATOM 696 O O . GLY A 1 96 ? 18.820 -6.946 0.259 1.00 84.56 96 GLY A O 1
ATOM 697 N N . PRO A 1 97 ? 20.388 -8.495 0.680 1.00 86.69 97 PRO A N 1
ATOM 698 C CA . PRO A 1 97 ? 21.388 -7.890 -0.194 1.00 86.69 97 PRO A CA 1
ATOM 699 C C . PRO A 1 97 ? 21.058 -8.096 -1.685 1.00 86.69 97 PRO A C 1
ATOM 701 O O . PRO A 1 97 ? 20.257 -8.948 -2.064 1.00 86.69 97 PRO A O 1
ATOM 704 N N . GLY A 1 98 ? 21.733 -7.346 -2.564 1.00 87.00 98 GLY A N 1
ATOM 705 C CA . GLY A 1 98 ? 21.677 -7.576 -4.018 1.00 87.00 98 GLY A CA 1
ATOM 706 C C . GLY A 1 98 ? 20.447 -6.998 -4.728 1.00 87.00 98 GLY A C 1
ATOM 707 O O . GLY A 1 98 ? 20.141 -7.382 -5.865 1.00 87.00 98 GLY A O 1
ATOM 708 N N . LEU A 1 99 ? 19.746 -6.066 -4.082 1.00 89.31 99 LEU A N 1
ATOM 709 C CA . LEU A 1 99 ? 18.647 -5.338 -4.702 1.00 89.31 99 LEU A CA 1
ATOM 710 C C . LEU A 1 99 ? 19.142 -4.475 -5.871 1.00 89.31 99 LEU A C 1
ATOM 712 O O . LEU A 1 99 ? 20.213 -3.870 -5.789 1.00 89.31 99 LEU A O 1
ATOM 716 N N . PRO A 1 100 ? 18.359 -4.365 -6.960 1.00 89.06 100 PRO A N 1
ATOM 717 C CA . PRO A 1 100 ? 18.609 -3.363 -7.985 1.00 89.06 100 PRO A CA 1
ATOM 718 C C . PRO A 1 100 ? 18.764 -1.969 -7.370 1.00 89.06 100 PRO A C 1
ATOM 720 O O . PRO A 1 100 ? 17.988 -1.594 -6.489 1.00 89.06 100 PRO A O 1
ATOM 723 N N . ALA A 1 101 ? 19.719 -1.189 -7.887 1.00 87.56 101 ALA A N 1
ATOM 724 C CA . ALA A 1 101 ? 20.076 0.126 -7.353 1.00 87.56 101 ALA A CA 1
ATOM 725 C C . ALA A 1 101 ? 18.863 1.046 -7.147 1.00 87.56 101 ALA A C 1
ATOM 727 O O . ALA A 1 101 ? 18.778 1.729 -6.132 1.00 87.56 101 ALA A O 1
ATOM 728 N N . ARG A 1 102 ? 17.886 1.008 -8.062 1.00 85.38 102 ARG A N 1
ATOM 729 C CA . ARG A 1 102 ? 16.640 1.769 -7.936 1.00 85.38 102 ARG A CA 1
ATOM 730 C C . ARG A 1 102 ? 15.835 1.395 -6.688 1.00 85.38 102 ARG A C 1
ATOM 732 O O . ARG A 1 102 ? 15.422 2.274 -5.943 1.00 85.38 102 ARG A O 1
ATOM 739 N N . ILE A 1 103 ? 15.617 0.102 -6.456 1.00 88.19 103 ILE A N 1
ATOM 740 C CA . ILE A 1 103 ? 14.854 -0.379 -5.296 1.00 88.19 103 ILE A CA 1
ATOM 741 C C . ILE A 1 103 ? 15.611 -0.040 -4.011 1.00 88.19 103 ILE A C 1
ATOM 743 O O . ILE A 1 103 ? 15.017 0.479 -3.072 1.00 88.19 103 ILE A O 1
ATOM 747 N N . ALA A 1 104 ? 16.931 -0.245 -3.999 1.00 88.62 104 ALA A N 1
ATOM 748 C CA . ALA A 1 104 ? 17.775 0.139 -2.872 1.00 88.62 104 ALA A CA 1
ATOM 749 C C . ALA A 1 104 ? 17.702 1.651 -2.578 1.00 88.62 104 ALA A C 1
ATOM 751 O O . ALA A 1 104 ? 17.617 2.048 -1.419 1.00 88.62 104 ALA A O 1
ATOM 752 N N . ALA A 1 105 ? 17.684 2.498 -3.612 1.00 88.38 105 ALA A N 1
ATOM 753 C CA . ALA A 1 105 ? 17.552 3.944 -3.460 1.00 88.38 105 ALA A CA 1
ATOM 754 C C . ALA A 1 105 ? 16.190 4.345 -2.873 1.00 88.38 105 ALA A C 1
ATOM 756 O O . ALA A 1 105 ? 16.148 5.179 -1.974 1.00 88.38 105 ALA A O 1
ATOM 757 N N . MET A 1 106 ? 15.095 3.728 -3.329 1.00 90.94 106 MET A N 1
ATOM 758 C CA . MET A 1 106 ? 13.757 3.967 -2.775 1.00 90.94 106 MET A CA 1
ATOM 759 C C . MET A 1 106 ? 13.656 3.507 -1.318 1.00 90.94 106 MET A C 1
ATOM 761 O O . MET A 1 106 ? 13.146 4.248 -0.488 1.00 90.94 106 MET A O 1
ATOM 765 N N . LEU A 1 107 ? 14.192 2.330 -0.978 1.00 89.56 107 LEU A N 1
ATOM 766 C CA . LEU A 1 107 ? 14.228 1.853 0.409 1.00 89.56 107 LEU A CA 1
ATOM 767 C C . LEU A 1 107 ? 15.050 2.781 1.310 1.00 89.56 107 LEU A C 1
ATOM 769 O O . LEU A 1 107 ? 14.633 3.058 2.427 1.00 89.56 107 LEU A O 1
ATOM 773 N N . LYS A 1 108 ? 16.181 3.301 0.814 1.00 89.00 108 LYS A N 1
ATOM 774 C CA . LYS A 1 108 ? 17.011 4.279 1.533 1.00 89.00 108 LYS A CA 1
ATOM 775 C C . LYS A 1 108 ? 16.314 5.632 1.711 1.00 89.00 108 LYS A C 1
ATOM 777 O O . LYS A 1 108 ? 16.556 6.308 2.705 1.00 89.00 108 LYS A O 1
ATOM 782 N N . ALA A 1 109 ? 15.510 6.048 0.734 1.00 87.06 109 ALA A N 1
ATOM 783 C CA . ALA A 1 109 ? 14.725 7.278 0.807 1.00 87.06 109 ALA A CA 1
ATOM 784 C C . ALA A 1 109 ? 13.483 7.128 1.701 1.00 87.06 109 ALA A C 1
ATOM 786 O O . ALA A 1 109 ? 12.991 8.118 2.240 1.00 87.06 109 ALA A O 1
ATOM 787 N N . GLY A 1 110 ? 12.971 5.905 1.847 1.00 84.00 110 GLY A N 1
ATOM 788 C CA . GLY A 1 110 ? 11.896 5.575 2.768 1.00 84.00 110 GLY A CA 1
ATOM 789 C C . GLY A 1 110 ? 12.348 5.634 4.224 1.00 84.00 110 GLY A C 1
ATOM 790 O O . GLY A 1 110 ? 13.497 5.362 4.564 1.00 84.00 110 GLY A O 1
ATOM 791 N N . CYS A 1 111 ? 11.418 5.969 5.111 1.00 81.00 111 CYS A N 1
ATOM 792 C CA . CYS A 1 111 ? 11.615 5.873 6.551 1.00 81.00 111 CYS A CA 1
ATOM 793 C C . CYS A 1 111 ? 10.338 5.346 7.213 1.00 81.00 111 CYS A C 1
ATOM 795 O O . CYS A 1 111 ? 9.236 5.565 6.705 1.00 81.00 111 CYS A O 1
ATOM 797 N N . SER A 1 112 ? 10.466 4.639 8.343 1.00 75.25 112 SER A N 1
ATOM 798 C CA . SER A 1 112 ? 9.333 3.950 8.986 1.00 75.25 112 SER A CA 1
ATOM 799 C C . SER A 1 112 ? 8.159 4.883 9.307 1.00 75.25 112 SER A C 1
ATOM 801 O O . SER A 1 112 ? 7.009 4.471 9.201 1.00 75.25 112 SER A O 1
ATOM 803 N N . GLY A 1 113 ? 8.426 6.162 9.601 1.00 80.75 113 GLY A N 1
ATOM 804 C CA . GLY A 1 113 ? 7.388 7.170 9.844 1.00 80.75 113 GLY A CA 1
ATOM 805 C C . GLY A 1 113 ? 6.472 7.459 8.645 1.00 80.75 113 GLY A C 1
ATOM 806 O O . GLY A 1 113 ? 5.394 8.012 8.832 1.00 80.75 113 GLY A O 1
ATOM 807 N N . MET A 1 114 ? 6.856 7.071 7.424 1.00 88.50 114 MET A N 1
ATOM 808 C CA . MET A 1 114 ? 6.037 7.249 6.217 1.00 88.50 114 MET A CA 1
ATOM 809 C C . MET A 1 114 ? 5.089 6.079 5.940 1.00 88.50 114 MET A C 1
ATOM 811 O O . MET A 1 114 ? 4.119 6.265 5.205 1.00 88.50 114 MET A O 1
ATOM 815 N N . LEU A 1 115 ? 5.348 4.889 6.495 1.00 92.12 115 LEU A N 1
ATOM 816 C CA . LEU A 1 115 ? 4.546 3.693 6.210 1.00 92.12 115 LEU A CA 1
ATOM 817 C C . LEU A 1 115 ? 3.061 3.861 6.553 1.00 92.12 115 LEU A C 1
ATOM 819 O O . LEU A 1 115 ? 2.249 3.448 5.730 1.00 92.12 115 LEU A O 1
ATOM 823 N N . PRO A 1 116 ? 2.663 4.498 7.674 1.00 94.75 116 PRO A N 1
ATOM 824 C CA . PRO A 1 116 ? 1.245 4.678 7.976 1.00 94.75 116 PRO A CA 1
ATOM 825 C C . PRO A 1 116 ? 0.522 5.514 6.914 1.00 94.75 116 PRO A C 1
ATOM 827 O O . PRO A 1 116 ? -0.574 5.167 6.482 1.00 94.75 116 PRO A O 1
ATOM 830 N N . ALA A 1 117 ? 1.157 6.589 6.437 1.00 93.88 117 ALA A N 1
ATOM 831 C CA . ALA A 1 117 ? 0.597 7.433 5.385 1.00 93.88 117 ALA A CA 1
ATOM 832 C C . ALA A 1 117 ? 0.535 6.695 4.038 1.00 93.88 117 ALA A C 1
ATOM 834 O O . ALA A 1 117 ? -0.477 6.743 3.348 1.00 93.88 117 ALA A O 1
ATOM 835 N N . GLN A 1 118 ? 1.589 5.954 3.686 1.00 94.12 118 GLN A N 1
ATOM 836 C CA . GLN A 1 118 ? 1.616 5.135 2.473 1.00 94.12 118 GLN A CA 1
ATOM 837 C C . GLN A 1 118 ? 0.558 4.025 2.506 1.00 94.12 118 GLN A C 1
ATOM 839 O O . GLN A 1 118 ? -0.091 3.781 1.489 1.00 94.12 118 GLN A O 1
ATOM 844 N N . ALA A 1 119 ? 0.368 3.382 3.660 1.00 94.81 119 ALA A N 1
ATOM 845 C CA . ALA A 1 119 ? -0.680 2.399 3.885 1.00 94.81 119 ALA A CA 1
ATOM 846 C C . ALA A 1 119 ? -2.062 3.036 3.716 1.00 94.81 119 ALA A C 1
ATOM 848 O O . ALA A 1 119 ? -2.872 2.503 2.969 1.00 94.81 119 ALA A O 1
ATOM 849 N N . ALA A 1 120 ? -2.313 4.197 4.330 1.00 96.00 120 ALA A N 1
ATOM 850 C CA . ALA A 1 120 ? -3.579 4.914 4.178 1.00 96.00 120 ALA A CA 1
ATOM 851 C C . ALA A 1 120 ? -3.873 5.252 2.708 1.00 96.00 120 ALA A C 1
ATOM 853 O O . ALA A 1 120 ? -4.966 4.964 2.225 1.00 96.00 120 ALA A O 1
ATOM 854 N N . ASP A 1 121 ? -2.886 5.784 1.984 1.00 95.38 121 ASP A N 1
ATOM 855 C CA . ASP A 1 121 ? -3.020 6.088 0.561 1.00 95.38 121 ASP A CA 1
ATOM 856 C C . ASP A 1 121 ? -3.397 4.843 -0.243 1.00 95.38 121 ASP A C 1
ATOM 858 O O . ASP A 1 121 ? -4.414 4.839 -0.932 1.00 95.38 121 ASP A O 1
ATOM 862 N N . HIS A 1 122 ? -2.601 3.776 -0.159 1.00 95.44 122 HIS A N 1
ATOM 863 C CA . HIS A 1 122 ? -2.775 2.617 -1.034 1.00 95.44 122 HIS A CA 1
ATOM 864 C C . HIS A 1 122 ? -3.959 1.747 -0.617 1.00 95.44 122 HIS A C 1
ATOM 866 O O . HIS A 1 122 ? -4.745 1.356 -1.475 1.00 95.44 122 HIS A O 1
ATOM 872 N N . LEU A 1 123 ? -4.112 1.469 0.680 1.00 95.19 123 LEU A N 1
ATOM 873 C CA . LEU A 1 123 ? -5.202 0.640 1.184 1.00 95.19 123 LEU A CA 1
ATOM 874 C C . LEU A 1 123 ? -6.523 1.393 1.129 1.00 95.19 123 LEU A C 1
ATOM 876 O O . LEU A 1 123 ? -7.474 0.859 0.585 1.00 95.19 123 LEU A O 1
ATOM 880 N N . LEU A 1 124 ? -6.614 2.607 1.675 1.00 95.69 124 LEU A N 1
ATOM 881 C CA . LEU A 1 124 ? -7.915 3.253 1.874 1.00 95.69 124 LEU A CA 1
ATOM 882 C C . LEU A 1 124 ? -8.309 4.145 0.699 1.00 95.69 124 LEU A C 1
ATOM 884 O O . LEU A 1 124 ? -9.426 4.041 0.201 1.00 95.69 124 LEU A O 1
ATOM 888 N N . TRP A 1 125 ? -7.411 5.028 0.259 1.00 94.94 125 TRP A N 1
ATOM 889 C CA . TRP A 1 125 ? -7.764 6.077 -0.705 1.00 94.94 125 TRP A CA 1
ATOM 890 C C . TRP A 1 125 ? -7.708 5.607 -2.156 1.00 94.94 125 TRP A C 1
ATOM 892 O O . TRP A 1 125 ? -8.524 6.031 -2.971 1.00 94.94 125 TRP A O 1
ATOM 902 N N . PHE A 1 126 ? -6.775 4.713 -2.477 1.00 95.25 126 PHE A N 1
ATOM 903 C CA . PHE A 1 126 ? -6.689 4.070 -3.787 1.00 95.25 126 PHE A CA 1
ATOM 904 C C . PHE A 1 126 ? -7.389 2.715 -3.847 1.00 95.25 126 PHE A C 1
ATOM 906 O O . PHE A 1 126 ? -7.529 2.177 -4.950 1.00 95.25 126 PHE A O 1
ATOM 913 N N . ASP A 1 127 ? -7.837 2.198 -2.700 1.00 96.25 127 ASP A N 1
ATOM 914 C CA . ASP A 1 127 ? -8.534 0.917 -2.576 1.00 96.25 127 ASP A CA 1
ATOM 915 C C . ASP A 1 127 ? -7.784 -0.233 -3.270 1.00 96.25 127 ASP A C 1
ATOM 917 O O . ASP A 1 127 ? -8.376 -1.050 -3.972 1.00 96.25 127 ASP A O 1
ATOM 921 N N . LEU A 1 128 ? -6.450 -0.242 -3.144 1.00 95.62 128 LEU A N 1
ATOM 922 C CA . LEU A 1 128 ? -5.592 -1.197 -3.836 1.00 95.62 128 LEU A CA 1
ATOM 923 C C . LEU A 1 128 ? -5.755 -2.597 -3.234 1.00 95.62 128 LEU A C 1
ATOM 925 O O . LEU A 1 128 ? -5.773 -2.757 -2.009 1.00 95.62 128 LEU A O 1
ATOM 929 N N . ARG A 1 129 ? -5.859 -3.611 -4.093 1.00 94.88 129 ARG A N 1
ATOM 930 C CA . ARG A 1 129 ? -6.089 -5.011 -3.714 1.00 94.88 129 ARG A CA 1
ATOM 931 C C . ARG A 1 129 ? -4.854 -5.892 -3.936 1.00 94.88 129 ARG A C 1
ATOM 933 O O . ARG A 1 129 ? -3.999 -5.543 -4.753 1.00 94.88 129 ARG A O 1
ATOM 940 N N . PRO A 1 130 ? -4.749 -7.043 -3.243 1.00 93.38 130 PRO A N 1
ATOM 941 C CA . PRO A 1 130 ? -3.571 -7.911 -3.337 1.00 93.38 130 PRO A CA 1
ATOM 942 C C . PRO A 1 130 ? -3.268 -8.452 -4.742 1.00 93.38 130 PRO A C 1
ATOM 944 O O . PRO A 1 130 ? -2.115 -8.693 -5.088 1.00 93.38 130 PRO A O 1
ATOM 947 N N . ASP A 1 131 ? -4.286 -8.657 -5.572 1.00 93.75 131 ASP A N 1
ATOM 948 C CA . ASP A 1 131 ? -4.157 -9.158 -6.942 1.00 93.75 131 ASP A CA 1
ATOM 949 C C . ASP A 1 131 ? -3.914 -8.049 -7.978 1.00 93.75 131 ASP A C 1
ATOM 951 O O . ASP A 1 131 ? -3.557 -8.330 -9.127 1.00 93.75 131 ASP A O 1
ATOM 955 N N . GLU A 1 132 ? -4.041 -6.783 -7.578 1.00 96.00 132 GLU A N 1
ATOM 956 C CA . GLU A 1 132 ? -3.832 -5.654 -8.470 1.00 96.00 132 GLU A CA 1
ATOM 957 C C . GLU A 1 132 ? -2.351 -5.388 -8.758 1.00 96.00 132 GLU A C 1
ATOM 959 O O . GLU A 1 132 ? -1.420 -5.751 -8.027 1.00 96.00 132 GLU A O 1
ATOM 964 N N . ARG A 1 133 ? -2.130 -4.706 -9.882 1.00 97.12 133 ARG A N 1
ATOM 965 C CA . ARG A 1 133 ? -0.811 -4.297 -10.360 1.00 97.12 133 ARG A CA 1
ATOM 966 C C . ARG A 1 133 ? -0.766 -2.777 -10.403 1.00 97.12 133 ARG A C 1
ATOM 968 O O . ARG A 1 133 ? -1.607 -2.152 -11.041 1.00 97.12 133 ARG A O 1
ATOM 975 N N . LEU A 1 134 ? 0.226 -2.181 -9.757 1.00 96.44 134 LEU A N 1
ATOM 976 C CA . LEU A 1 134 ? 0.486 -0.748 -9.778 1.00 96.44 134 LEU A CA 1
ATOM 977 C C . LEU A 1 134 ? 1.683 -0.461 -10.679 1.00 96.44 134 LEU A C 1
ATOM 979 O O . LEU A 1 134 ? 2.785 -0.889 -10.362 1.00 96.44 134 LEU A O 1
ATOM 983 N N . LEU A 1 135 ? 1.513 0.319 -11.745 1.00 96.62 135 LEU A N 1
ATOM 984 C CA . LEU A 1 135 ? 2.638 0.882 -12.487 1.00 96.62 135 LEU A CA 1
ATOM 985 C C . LEU A 1 135 ? 3.007 2.259 -11.940 1.00 96.62 135 LEU A C 1
ATOM 987 O O . LEU A 1 135 ? 2.181 3.171 -11.899 1.00 96.62 135 LEU A O 1
ATOM 991 N N . TRP A 1 136 ? 4.279 2.422 -11.578 1.00 94.56 136 TRP A N 1
ATOM 992 C CA . TRP A 1 136 ? 4.848 3.693 -11.151 1.00 94.56 136 TRP A CA 1
ATOM 993 C C . TRP A 1 136 ? 5.811 4.249 -12.201 1.00 94.56 136 TRP A C 1
ATOM 995 O O . TRP A 1 136 ? 6.908 3.728 -12.418 1.00 94.56 136 TRP A O 1
ATOM 1005 N N . ALA A 1 137 ? 5.404 5.359 -12.816 1.00 88.25 137 ALA A N 1
ATOM 1006 C CA . ALA A 1 137 ? 6.210 6.118 -13.773 1.00 88.25 137 ALA A CA 1
ATOM 1007 C C . ALA A 1 137 ? 6.860 7.375 -13.162 1.00 88.25 137 ALA A C 1
ATOM 1009 O O . ALA A 1 137 ? 7.423 8.191 -13.888 1.00 88.25 137 ALA A O 1
ATOM 1010 N N . GLY A 1 138 ? 6.756 7.563 -11.842 1.00 86.12 138 GLY A N 1
ATOM 1011 C CA . GLY A 1 138 ? 7.326 8.719 -11.154 1.00 86.12 138 GLY A CA 1
ATOM 1012 C C . GLY A 1 138 ? 8.820 8.582 -10.839 1.00 86.12 138 GLY A C 1
ATOM 1013 O O . GLY A 1 138 ? 9.524 7.698 -11.340 1.00 86.12 138 GLY A O 1
ATOM 1014 N N . GLY A 1 139 ? 9.304 9.489 -9.984 1.00 84.12 139 GLY A N 1
ATOM 1015 C CA . GLY A 1 139 ? 10.726 9.659 -9.676 1.00 84.12 139 GLY A CA 1
ATOM 1016 C C . GLY A 1 139 ? 11.434 8.389 -9.189 1.00 84.12 139 GLY A C 1
ATOM 1017 O O . GLY A 1 139 ? 10.833 7.510 -8.568 1.00 84.12 139 GLY A O 1
ATOM 1018 N N . LEU A 1 140 ? 12.742 8.315 -9.464 1.00 77.31 140 LEU A N 1
ATOM 1019 C CA . LEU A 1 140 ? 13.597 7.151 -9.176 1.00 77.31 140 LEU A CA 1
ATOM 1020 C C . LEU A 1 140 ? 13.785 6.865 -7.680 1.00 77.31 140 LEU A C 1
ATOM 1022 O O . LEU A 1 140 ? 14.125 5.744 -7.320 1.00 77.31 140 LEU A O 1
ATOM 1026 N N . ILE A 1 141 ? 13.590 7.879 -6.838 1.00 87.25 141 ILE A N 1
ATOM 1027 C CA . ILE A 1 141 ? 13.868 7.834 -5.397 1.00 87.25 141 ILE A CA 1
ATOM 1028 C C . ILE A 1 141 ? 12.617 8.027 -4.542 1.00 87.25 141 ILE A C 1
ATOM 1030 O O . ILE A 1 141 ? 12.735 8.091 -3.326 1.00 87.25 141 ILE A O 1
ATOM 1034 N N . ASP A 1 142 ? 11.434 8.166 -5.147 1.00 91.12 142 ASP A N 1
ATOM 1035 C CA . ASP A 1 142 ? 10.208 8.329 -4.366 1.00 91.12 142 ASP A CA 1
ATOM 1036 C C . ASP A 1 142 ? 9.855 6.984 -3.708 1.00 91.12 142 ASP A C 1
ATOM 1038 O O . ASP A 1 142 ? 9.600 6.026 -4.441 1.00 91.12 142 ASP A O 1
ATOM 1042 N N . PRO A 1 143 ? 9.846 6.868 -2.364 1.00 93.25 143 PRO A N 1
ATOM 1043 C CA . PRO A 1 143 ? 9.475 5.627 -1.694 1.00 93.25 143 PRO A CA 1
ATOM 1044 C C . PRO A 1 143 ? 7.963 5.382 -1.705 1.00 93.25 143 PRO A C 1
ATOM 1046 O O . PRO A 1 143 ? 7.540 4.264 -1.436 1.00 93.25 143 PRO A O 1
ATOM 1049 N N . TRP A 1 144 ? 7.139 6.395 -2.009 1.00 94.19 144 TRP A N 1
ATOM 1050 C CA . TRP A 1 144 ? 5.676 6.317 -1.985 1.00 94.19 144 TRP A CA 1
ATOM 1051 C C . TRP A 1 144 ? 5.073 5.049 -2.620 1.00 94.19 144 TRP A C 1
ATOM 1053 O O . TRP A 1 144 ? 4.320 4.370 -1.923 1.00 94.19 144 TRP A O 1
ATOM 1063 N N . PRO A 1 145 ? 5.416 4.655 -3.863 1.00 94.56 145 PRO A N 1
ATOM 1064 C CA . PRO A 1 145 ? 4.813 3.484 -4.501 1.00 94.56 145 PRO A CA 1
ATOM 1065 C C . PRO A 1 145 ? 5.158 2.148 -3.821 1.00 94.56 145 PRO A C 1
ATOM 1067 O O . PRO A 1 145 ? 4.487 1.155 -4.091 1.00 94.56 145 PRO A O 1
ATOM 1070 N N . LEU A 1 146 ? 6.163 2.085 -2.930 1.00 93.94 146 LEU A N 1
ATOM 1071 C CA . LEU A 1 146 ? 6.419 0.878 -2.131 1.00 93.94 146 LEU A CA 1
ATOM 1072 C C . LEU A 1 146 ? 5.256 0.566 -1.180 1.00 93.94 146 LEU A C 1
ATOM 1074 O O . LEU A 1 146 ? 5.074 -0.594 -0.822 1.00 93.94 146 LEU A O 1
ATOM 1078 N N . GLY A 1 147 ? 4.420 1.558 -0.848 1.00 93.94 147 GLY A N 1
ATOM 1079 C CA . GLY A 1 147 ? 3.185 1.366 -0.087 1.00 93.94 147 GLY A CA 1
ATOM 1080 C C . GLY A 1 147 ? 2.211 0.371 -0.721 1.00 93.94 147 GLY A C 1
ATOM 1081 O O . GLY A 1 147 ? 1.474 -0.292 0.000 1.00 93.94 147 GLY A O 1
ATOM 1082 N N . ALA A 1 148 ? 2.257 0.177 -2.043 1.00 94.94 148 ALA A N 1
ATOM 1083 C CA . ALA A 1 148 ? 1.455 -0.841 -2.720 1.00 94.94 148 ALA A CA 1
ATOM 1084 C C . ALA A 1 148 ? 1.735 -2.262 -2.211 1.00 94.94 148 ALA A C 1
ATOM 1086 O O . ALA A 1 148 ? 0.839 -3.102 -2.190 1.00 94.94 148 ALA A O 1
ATOM 1087 N N . LEU A 1 149 ? 2.961 -2.523 -1.750 1.00 94.75 149 LEU A N 1
ATOM 1088 C CA . LEU A 1 149 ? 3.336 -3.821 -1.195 1.00 94.75 149 LEU A CA 1
ATOM 1089 C C . LEU A 1 149 ? 2.628 -4.103 0.136 1.00 94.75 149 LEU A C 1
ATOM 1091 O O . LEU A 1 149 ? 2.386 -5.265 0.445 1.00 94.75 149 LEU A O 1
ATOM 1095 N N . LEU A 1 150 ? 2.238 -3.063 0.884 1.00 93.50 150 LEU A N 1
ATOM 1096 C CA . LEU A 1 150 ? 1.439 -3.200 2.109 1.00 93.50 150 LEU A CA 1
ATOM 1097 C C . LEU A 1 150 ? 0.005 -3.657 1.812 1.00 93.50 150 LEU A C 1
ATOM 1099 O O . LEU A 1 150 ? -0.631 -4.263 2.665 1.00 93.50 150 LEU A O 1
ATOM 1103 N N . ALA A 1 151 ? -0.488 -3.407 0.595 1.00 92.94 151 ALA A N 1
ATOM 1104 C CA . ALA A 1 151 ? -1.755 -3.944 0.105 1.00 92.94 151 ALA A CA 1
ATOM 1105 C C . ALA A 1 151 ? -1.630 -5.365 -0.468 1.00 92.94 151 ALA A C 1
ATOM 1107 O O . ALA A 1 151 ? -2.613 -5.914 -0.951 1.00 92.94 151 ALA A O 1
ATOM 1108 N N . GLY A 1 152 ? -0.427 -5.952 -0.467 1.00 93.38 152 GLY A N 1
ATOM 1109 C CA . GLY A 1 152 ? -0.144 -7.225 -1.134 1.00 93.38 152 GLY A CA 1
ATOM 1110 C C . GLY A 1 152 ? -0.048 -7.125 -2.659 1.00 93.38 152 GLY A C 1
ATOM 1111 O O . GLY A 1 152 ? 0.186 -8.136 -3.312 1.00 93.38 152 GLY A O 1
ATOM 1112 N N . ALA A 1 153 ? -0.184 -5.926 -3.230 1.00 95.00 153 ALA A N 1
ATOM 1113 C CA . ALA A 1 153 ? -0.223 -5.716 -4.670 1.00 95.00 153 ALA A CA 1
ATOM 1114 C C . ALA A 1 153 ? 1.139 -5.952 -5.347 1.00 95.00 153 ALA A C 1
ATOM 1116 O O . ALA A 1 153 ? 2.208 -5.969 -4.724 1.00 95.00 153 ALA A O 1
ATOM 1117 N N . THR A 1 154 ? 1.116 -6.073 -6.675 1.00 95.88 154 THR A N 1
ATOM 1118 C CA . THR A 1 154 ? 2.336 -6.078 -7.490 1.00 95.88 154 THR A CA 1
ATOM 1119 C C . THR A 1 154 ? 2.729 -4.654 -7.877 1.00 95.88 154 THR A C 1
ATOM 1121 O O . THR A 1 154 ? 2.025 -3.998 -8.639 1.00 95.88 154 THR A O 1
ATOM 1124 N N . LEU A 1 155 ? 3.892 -4.188 -7.430 1.00 95.75 155 LEU A N 1
ATOM 1125 C CA . LEU A 1 155 ? 4.469 -2.913 -7.846 1.00 95.75 155 LEU A CA 1
ATOM 1126 C C . LEU A 1 155 ? 5.338 -3.086 -9.095 1.00 95.75 155 LEU A C 1
ATOM 1128 O O . LEU A 1 155 ? 6.297 -3.848 -9.096 1.00 95.75 155 LEU A O 1
ATOM 1132 N N . ILE A 1 156 ? 5.068 -2.318 -10.140 1.00 95.56 156 ILE A N 1
ATOM 1133 C CA . ILE A 1 156 ? 5.827 -2.272 -11.384 1.00 95.56 156 ILE A CA 1
ATOM 1134 C C . ILE A 1 156 ? 6.594 -0.950 -11.448 1.00 95.56 156 ILE A C 1
ATOM 1136 O O . ILE A 1 156 ? 6.010 0.130 -11.528 1.00 95.56 156 ILE A O 1
ATOM 1140 N N . LEU A 1 157 ? 7.920 -1.043 -11.437 1.00 93.88 157 LEU A N 1
ATOM 1141 C CA . LEU A 1 157 ? 8.845 0.076 -11.566 1.00 93.88 157 LEU A CA 1
ATOM 1142 C C . LEU A 1 157 ? 9.445 0.083 -12.970 1.00 93.88 157 LEU A C 1
ATOM 1144 O O . LEU A 1 157 ? 10.055 -0.901 -13.389 1.00 93.88 157 LEU A O 1
ATOM 1148 N N . CYS A 1 158 ? 9.325 1.200 -13.681 1.00 90.12 158 CYS A N 1
ATOM 1149 C CA . CYS A 1 158 ? 9.935 1.367 -14.999 1.00 90.12 158 CYS A CA 1
ATOM 1150 C C . CYS A 1 158 ? 11.253 2.136 -14.910 1.00 90.12 158 CYS A C 1
ATOM 1152 O O . CYS A 1 158 ? 11.278 3.250 -14.384 1.00 90.12 158 CYS A O 1
ATOM 1154 N N . ASP A 1 159 ? 12.329 1.564 -15.445 1.00 86.19 159 ASP A N 1
ATOM 1155 C CA . ASP A 1 159 ? 13.657 2.175 -15.490 1.00 86.19 159 ASP A CA 1
ATOM 1156 C C . ASP A 1 159 ? 14.288 2.053 -16.899 1.00 86.19 159 ASP A C 1
ATOM 1158 O O . ASP A 1 159 ? 14.763 0.972 -17.266 1.00 86.19 159 ASP A O 1
ATOM 1162 N N . PRO A 1 160 ? 14.278 3.122 -17.725 1.00 88.69 160 PRO A N 1
ATOM 1163 C CA . PRO A 1 160 ? 13.746 4.458 -17.438 1.00 88.69 160 PRO A CA 1
ATOM 1164 C C . PRO A 1 160 ? 12.206 4.498 -17.434 1.00 88.69 160 PRO A C 1
ATOM 1166 O O . PRO A 1 160 ? 11.536 3.522 -17.782 1.00 88.69 160 PRO A O 1
ATOM 1169 N N . ALA A 1 161 ? 11.635 5.646 -17.055 1.00 89.62 161 ALA A N 1
ATOM 1170 C CA . ALA A 1 161 ? 10.198 5.882 -17.188 1.00 89.62 161 ALA A CA 1
ATOM 1171 C C . ALA A 1 161 ? 9.758 5.733 -18.663 1.00 89.62 161 ALA A C 1
ATOM 1173 O O . ALA A 1 161 ? 10.485 6.163 -19.564 1.00 89.62 161 ALA A O 1
ATOM 1174 N N . PRO A 1 162 ? 8.592 5.120 -18.937 1.00 91.00 162 PRO A N 1
ATOM 1175 C CA . PRO A 1 162 ? 8.121 4.923 -20.301 1.00 91.00 162 PRO A CA 1
ATOM 1176 C C . PRO A 1 162 ? 7.715 6.262 -20.925 1.00 91.00 162 PRO A C 1
ATOM 1178 O O . PRO A 1 162 ? 7.154 7.120 -20.245 1.00 91.00 162 PRO A O 1
ATOM 1181 N N . ALA A 1 163 ? 7.935 6.410 -22.234 1.00 93.31 163 ALA A N 1
ATOM 1182 C CA . ALA A 1 163 ? 7.476 7.584 -22.985 1.00 93.31 163 ALA A CA 1
ATOM 1183 C C . ALA A 1 163 ? 5.945 7.746 -22.927 1.00 93.31 163 ALA A C 1
ATOM 1185 O O . ALA A 1 163 ? 5.442 8.862 -22.855 1.00 93.31 163 ALA A O 1
ATOM 1186 N N . ASP A 1 164 ? 5.223 6.622 -22.900 1.00 95.12 164 ASP A N 1
ATOM 1187 C CA . ASP A 1 164 ? 3.782 6.560 -22.670 1.00 95.12 164 ASP A CA 1
ATOM 1188 C C . ASP A 1 164 ? 3.479 5.633 -21.473 1.00 95.12 164 ASP A C 1
ATOM 1190 O O . ASP A 1 164 ? 3.414 4.404 -21.623 1.00 95.12 164 ASP A O 1
ATOM 1194 N N . PRO A 1 165 ? 3.324 6.199 -20.260 1.00 94.25 165 PRO A N 1
ATOM 1195 C CA . PRO A 1 165 ? 2.956 5.443 -19.066 1.00 94.25 165 PRO A CA 1
ATOM 1196 C C . PRO A 1 165 ? 1.593 4.762 -19.148 1.00 94.25 165 PRO A C 1
ATOM 1198 O O . PRO A 1 165 ? 1.427 3.697 -18.556 1.00 94.25 165 PRO A O 1
ATOM 1201 N N . GLN A 1 166 ? 0.631 5.340 -19.870 1.00 95.12 166 GLN A N 1
ATOM 1202 C CA . GLN A 1 166 ? -0.716 4.784 -19.966 1.00 95.12 166 GLN A CA 1
ATOM 1203 C C . GLN A 1 166 ? -0.703 3.522 -20.828 1.00 95.12 166 GLN A C 1
ATOM 1205 O O . GLN A 1 166 ? -1.236 2.490 -20.421 1.00 95.12 166 GLN A O 1
ATOM 1210 N N . ALA A 1 167 ? -0.028 3.569 -21.979 1.00 95.56 167 ALA A N 1
ATOM 1211 C CA . ALA A 1 167 ? 0.166 2.390 -22.816 1.00 95.56 167 ALA A CA 1
ATOM 1212 C C . ALA A 1 167 ? 0.980 1.308 -22.091 1.00 95.56 167 ALA A C 1
ATOM 1214 O O . ALA A 1 167 ? 0.665 0.122 -22.194 1.00 95.56 167 ALA A O 1
ATOM 1215 N N . ALA A 1 168 ? 2.008 1.692 -21.325 1.00 94.12 168 ALA A N 1
ATOM 1216 C CA . ALA A 1 168 ? 2.769 0.744 -20.515 1.00 94.12 168 ALA A CA 1
ATOM 1217 C C . ALA A 1 168 ? 1.896 0.065 -19.448 1.00 94.12 168 ALA A C 1
ATOM 1219 O O . ALA A 1 168 ? 1.963 -1.154 -19.303 1.00 94.12 168 ALA A O 1
ATOM 1220 N N . ALA A 1 169 ? 1.051 0.832 -18.755 1.00 95.88 169 ALA A N 1
ATOM 1221 C CA . ALA A 1 169 ? 0.138 0.313 -17.744 1.00 95.88 169 ALA A CA 1
ATOM 1222 C C . ALA A 1 169 ? -0.893 -0.644 -18.361 1.00 95.88 169 ALA A C 1
ATOM 1224 O O . ALA A 1 169 ? -1.075 -1.748 -17.854 1.00 95.88 169 ALA A O 1
ATOM 1225 N N . ALA A 1 170 ? -1.472 -0.289 -19.514 1.00 96.31 170 ALA A N 1
ATOM 1226 C CA . ALA A 1 170 ? -2.403 -1.149 -20.243 1.00 96.31 170 ALA A CA 1
ATOM 1227 C C . ALA A 1 170 ? -1.771 -2.491 -20.657 1.00 96.31 170 ALA A C 1
ATOM 1229 O O . ALA A 1 170 ? -2.378 -3.539 -20.447 1.00 96.31 170 ALA A O 1
ATOM 1230 N N . ARG A 1 171 ? -0.533 -2.486 -21.180 1.00 95.62 171 ARG A N 1
ATOM 1231 C CA . ARG A 1 171 ? 0.194 -3.725 -21.535 1.00 95.62 171 ARG A CA 1
ATOM 1232 C C . ARG A 1 171 ? 0.451 -4.633 -20.338 1.00 95.62 171 ARG A C 1
ATOM 1234 O O . ARG A 1 171 ? 0.477 -5.848 -20.487 1.00 95.62 171 ARG A O 1
ATOM 1241 N N . GLU A 1 172 ? 0.671 -4.041 -19.173 1.00 95.38 172 GLU A N 1
ATOM 1242 C CA . GLU A 1 172 ? 0.944 -4.772 -17.939 1.00 95.38 172 GLU A CA 1
ATOM 1243 C C . GLU A 1 172 ? -0.323 -5.150 -17.169 1.00 95.38 172 GLU A C 1
ATOM 1245 O O . GLU A 1 172 ? -0.205 -5.759 -16.106 1.00 95.38 172 GLU A O 1
ATOM 1250 N N . GLY A 1 173 ? -1.515 -4.774 -17.650 1.00 96.62 173 GLY A N 1
ATOM 1251 C CA . GLY A 1 173 ? -2.755 -4.916 -16.884 1.00 96.62 173 GLY A CA 1
ATOM 1252 C C . GLY A 1 173 ? -2.674 -4.203 -15.531 1.00 96.62 173 GLY A C 1
ATOM 1253 O O . GLY A 1 173 ? -3.126 -4.733 -14.521 1.00 96.62 173 GLY A O 1
ATOM 1254 N N . ALA A 1 174 ? -2.008 -3.049 -15.493 1.00 97.12 174 ALA A N 1
ATOM 1255 C CA . ALA A 1 174 ? -1.714 -2.306 -14.280 1.00 97.12 174 ALA A CA 1
ATOM 1256 C C . ALA A 1 174 ? -2.485 -0.988 -14.218 1.00 97.12 174 ALA A C 1
ATOM 1258 O O . ALA A 1 174 ? -2.758 -0.342 -15.230 1.00 97.12 174 ALA A O 1
ATOM 1259 N N . ARG A 1 175 ? -2.784 -0.550 -12.997 1.00 96.56 175 ARG A N 1
ATOM 1260 C CA . ARG A 1 175 ? -3.268 0.798 -12.711 1.00 96.56 175 ARG A CA 1
ATOM 1261 C C . ARG A 1 175 ? -2.085 1.753 -12.728 1.00 96.56 175 ARG A C 1
ATOM 1263 O O . ARG A 1 175 ? -1.061 1.498 -12.098 1.00 96.56 175 ARG A O 1
ATOM 1270 N N . LEU A 1 176 ? -2.232 2.871 -13.430 1.00 94.94 176 LEU A N 1
ATOM 1271 C CA . LEU A 1 176 ? -1.301 3.988 -13.338 1.00 94.94 176 LEU A CA 1
ATOM 1272 C C . LEU A 1 176 ? -1.775 4.909 -12.212 1.00 94.94 176 LEU A C 1
ATOM 1274 O O . LEU A 1 176 ? -2.779 5.602 -12.376 1.00 94.94 176 LEU A O 1
ATOM 1278 N N . LEU A 1 177 ? -1.065 4.935 -11.084 1.00 89.19 177 LEU A N 1
ATOM 1279 C CA . LEU A 1 177 ? -1.332 5.923 -10.037 1.00 89.19 177 LEU A CA 1
ATOM 1280 C C . LEU A 1 177 ? -0.324 7.060 -10.099 1.00 89.19 177 LEU A C 1
ATOM 1282 O O . LEU A 1 177 ? 0.852 6.889 -10.425 1.00 89.19 177 LEU A O 1
ATOM 1286 N N . ARG A 1 178 ? -0.813 8.242 -9.739 1.00 87.69 178 ARG A N 1
ATOM 1287 C CA . ARG A 1 178 ? 0.016 9.402 -9.442 1.00 87.69 178 ARG A CA 1
ATOM 1288 C C . ARG A 1 178 ? -0.039 9.616 -7.947 1.00 87.69 178 ARG A C 1
ATOM 1290 O O . ARG A 1 178 ? -1.112 9.520 -7.354 1.00 87.69 178 ARG A O 1
ATOM 1297 N N . ARG A 1 179 ? 1.110 9.937 -7.359 1.00 85.88 179 ARG A N 1
ATOM 1298 C CA . ARG A 1 179 ? 1.141 10.388 -5.976 1.00 85.88 179 ARG A CA 1
ATOM 1299 C C . ARG A 1 179 ? 0.210 11.601 -5.864 1.00 85.88 179 ARG A C 1
ATOM 1301 O O . ARG A 1 179 ? 0.328 12.500 -6.706 1.00 85.88 179 ARG A O 1
ATOM 1308 N N . PRO A 1 180 ? -0.709 11.632 -4.886 1.00 81.75 180 PRO A N 1
ATOM 1309 C CA . PRO A 1 180 ? -1.488 12.829 -4.620 1.00 81.75 180 PRO A CA 1
ATOM 1310 C C . PRO A 1 180 ? -0.532 14.013 -4.476 1.00 81.75 180 PRO A C 1
ATOM 1312 O O . PRO A 1 180 ? 0.517 13.885 -3.835 1.00 81.75 180 PRO A O 1
ATOM 1315 N N . ALA A 1 181 ? -0.863 15.164 -5.067 1.00 77.12 181 ALA A N 1
ATOM 1316 C CA . ALA A 1 181 ? -0.195 16.394 -4.656 1.00 77.12 181 ALA A CA 1
ATOM 1317 C C . ALA A 1 181 ? -0.329 16.462 -3.134 1.00 77.12 181 ALA A C 1
ATOM 1319 O O . ALA A 1 181 ? -1.422 16.184 -2.638 1.00 77.12 181 ALA A O 1
ATOM 1320 N N . ALA A 1 182 ? 0.765 16.735 -2.413 1.00 64.56 182 ALA A N 1
ATOM 1321 C CA . ALA A 1 182 ? 0.715 16.850 -0.961 1.00 64.56 182 ALA A CA 1
ATOM 1322 C C . ALA A 1 182 ? -0.479 17.746 -0.620 1.00 64.56 182 ALA A C 1
ATOM 1324 O O . ALA A 1 182 ? -0.498 18.922 -0.995 1.00 64.56 182 ALA A O 1
ATOM 1325 N N . GLY A 1 183 ? -1.526 17.155 -0.037 1.00 51.06 183 GLY A N 1
ATOM 1326 C CA . GLY A 1 183 ? -2.698 17.918 0.353 1.00 51.06 183 GLY A CA 1
ATOM 1327 C C . GLY A 1 183 ? -2.266 18.997 1.347 1.00 51.06 183 GLY A C 1
ATOM 1328 O O . GLY A 1 183 ? -1.170 18.914 1.907 1.00 51.06 183 GLY A O 1
ATOM 1329 N N . PRO A 1 184 ? -3.103 20.000 1.636 1.00 36.47 184 PRO A N 1
ATOM 1330 C CA . PRO A 1 184 ? -2.776 21.039 2.616 1.00 36.47 184 PRO A CA 1
ATOM 1331 C C . PRO A 1 184 ? -2.519 20.529 4.057 1.00 36.47 184 PRO A C 1
ATOM 1333 O O . PRO A 1 184 ? -2.294 21.336 4.949 1.00 36.47 184 PRO A O 1
ATOM 1336 N N . ALA A 1 185 ? -2.501 19.217 4.303 1.00 40.22 185 ALA A N 1
ATOM 1337 C CA . ALA A 1 185 ? -2.260 18.594 5.597 1.00 40.22 185 ALA A CA 1
ATOM 1338 C C . ALA A 1 185 ? -0.837 18.009 5.690 1.00 40.22 185 ALA A C 1
ATOM 1340 O O . ALA A 1 185 ? -0.657 16.813 5.514 1.00 40.22 185 ALA A O 1
ATOM 1341 N N . THR A 1 186 ? 0.151 18.877 5.934 1.00 38.22 186 THR A N 1
ATOM 1342 C CA . THR A 1 186 ? 1.363 18.653 6.761 1.00 38.22 186 THR A CA 1
ATOM 1343 C C . THR A 1 186 ? 2.216 19.934 6.732 1.00 38.22 186 THR A C 1
ATOM 1345 O O . THR A 1 186 ? 3.291 19.969 6.128 1.00 38.22 186 THR A O 1
ATOM 1348 N N . ARG A 1 187 ? 1.709 21.016 7.329 1.00 31.19 187 ARG A N 1
ATOM 1349 C CA . ARG A 1 187 ? 2.512 22.146 7.818 1.00 31.19 187 ARG A CA 1
ATOM 1350 C C . ARG A 1 187 ? 2.166 22.380 9.275 1.00 31.19 187 ARG A C 1
ATOM 1352 O O . ARG A 1 187 ? 0.972 22.200 9.597 1.00 31.19 187 ARG A O 1
#

Radius of gyration: 17.02 Å; chains: 1; bounding box: 48×34×43 Å